Protein AF-A0A379MTJ4-F1 (afdb_monomer_lite)

Sequence (246 aa):
MYLFRTVTTVPEYRITAARPRNGNHAAAGPEKPRKFRIMLTAKQKRRENIAEYILYLWQLEDMLRALELSPEKIYSTLVEPHTELDQEQKQALFFWYMDMVNLLKTEGKEKTGHLDHTLHLIADLNDLHLHLLKAPAGHEQGYDKVYAALAPELPKLKSAIAGESDMAAEGISDMEACFRALYSVMLCRLKGTAAKDDGPGAEKKAEAAERYVKDVLEVVSPVVARLAAIHKAAERGELDLYKDMA

Radius of gyration: 20.97 Å; chains: 1; bounding box: 39×59×66 Å

InterPro domains:
  IPR032574 Protein of unknown function DUF4924 [PF16271] (39-199)

Organism: NCBI:txid28139

pLDDT: mean 79.21, std 21.68, range [23.48, 97.81]

Foldseek 3Di:
DPPVVVLPDPPPPDDDDDDDDDDDDDDDDDDDQPLQDPVCVLVVCVLPFLLSNLLVQVVLLVVCLVLLVDLVSCLVPPQVVPPSDDPVSSVVVSVVSNVVSVQCVVVVNSPHDGRVVSVVSLVVLLVLLVLLVPAPLVVVLVLCVLCVLVVVCLLVLLVVVVVVDVDDSVRQGSSNSLSVLVSVLVVLVVVVVVDDDPDPCSVVVNVVSVVSSVSSCSRSVVNSVSSRVQVSCVVVVVDDSCPVVD

Structure (mmCIF, N/CA/C/O backbone):
data_AF-A0A379MTJ4-F1
#
_entry.id   AF-A0A379MTJ4-F1
#
loop_
_atom_site.group_PDB
_atom_site.id
_atom_site.type_symbol
_atom_site.label_atom_id
_atom_site.label_alt_id
_atom_site.label_comp_id
_atom_site.label_asym_id
_atom_site.label_entity_id
_atom_site.label_seq_id
_atom_site.pdbx_PDB_ins_code
_atom_site.Cartn_x
_atom_site.Cartn_y
_atom_site.Cartn_z
_atom_site.occupancy
_atom_site.B_iso_or_equiv
_atom_site.auth_seq_id
_atom_site.auth_comp_id
_atom_site.auth_asym_id
_atom_site.auth_atom_id
_atom_site.pdbx_PDB_model_num
ATOM 1 N N . MET A 1 1 ? 17.574 4.628 0.388 1.00 35.69 1 MET A N 1
ATOM 2 C CA . MET A 1 1 ? 17.398 4.281 1.819 1.00 35.69 1 MET A CA 1
ATOM 3 C C . MET A 1 1 ? 16.684 5.366 2.654 1.00 35.69 1 MET A C 1
ATOM 5 O O . MET A 1 1 ? 16.644 5.244 3.868 1.00 35.69 1 MET A O 1
ATOM 9 N N . TYR A 1 2 ? 16.084 6.407 2.047 1.00 33.44 2 TYR A N 1
ATOM 10 C CA . TYR A 1 2 ? 15.411 7.494 2.790 1.00 33.44 2 TYR A CA 1
ATOM 11 C C . TYR A 1 2 ? 13.896 7.300 2.991 1.00 33.44 2 TYR A C 1
ATOM 13 O O . TYR A 1 2 ? 13.340 7.891 3.908 1.00 33.44 2 TYR A O 1
ATOM 21 N N . LEU A 1 3 ? 13.239 6.444 2.198 1.00 36.84 3 LEU A N 1
ATOM 22 C CA . LEU A 1 3 ? 11.773 6.312 2.191 1.00 36.84 3 LEU A CA 1
ATOM 23 C C . LEU A 1 3 ? 11.180 5.620 3.436 1.00 36.84 3 LEU A C 1
ATOM 25 O O . LEU A 1 3 ? 10.022 5.817 3.768 1.00 36.84 3 LEU A O 1
ATOM 29 N N . PHE A 1 4 ? 11.979 4.823 4.151 1.00 37.22 4 PHE A N 1
ATOM 30 C CA . PHE A 1 4 ? 11.504 4.028 5.291 1.00 37.22 4 PHE A CA 1
ATOM 31 C C . PHE A 1 4 ? 11.919 4.582 6.655 1.00 37.22 4 PHE A C 1
ATOM 33 O O . PHE A 1 4 ? 11.618 3.960 7.667 1.00 37.22 4 PHE A O 1
ATOM 40 N N . ARG A 1 5 ? 12.587 5.745 6.707 1.00 33.00 5 ARG A N 1
ATOM 41 C CA . ARG A 1 5 ? 12.906 6.423 7.979 1.00 33.00 5 ARG A CA 1
ATOM 42 C C . ARG A 1 5 ? 11.762 7.331 8.460 1.00 33.00 5 ARG A C 1
ATOM 44 O O . ARG A 1 5 ? 11.733 7.708 9.625 1.00 33.00 5 ARG A O 1
ATOM 51 N N . THR A 1 6 ? 10.824 7.663 7.572 1.00 33.41 6 THR A N 1
ATOM 52 C CA . THR A 1 6 ? 9.652 8.525 7.818 1.00 33.41 6 THR A CA 1
ATOM 53 C C . THR A 1 6 ? 8.376 7.733 8.103 1.00 33.41 6 THR A C 1
ATOM 55 O O . THR A 1 6 ? 7.522 8.203 8.847 1.00 33.41 6 THR A O 1
ATOM 58 N N . VAL A 1 7 ? 8.251 6.504 7.588 1.00 33.69 7 VAL A N 1
ATOM 59 C CA . VAL A 1 7 ? 7.133 5.594 7.923 1.00 33.69 7 VAL A CA 1
ATOM 60 C C . VAL A 1 7 ? 7.316 4.954 9.311 1.00 33.69 7 VAL A C 1
ATOM 62 O O . VAL A 1 7 ? 6.359 4.496 9.923 1.00 33.69 7 VAL A O 1
ATOM 65 N N . THR A 1 8 ? 8.534 4.983 9.861 1.00 31.27 8 THR A N 1
ATOM 66 C CA . THR A 1 8 ? 8.854 4.490 11.212 1.00 31.27 8 THR A CA 1
ATOM 67 C C . THR A 1 8 ? 8.516 5.460 12.340 1.00 31.27 8 THR A C 1
ATOM 69 O O . THR A 1 8 ? 8.605 5.074 13.501 1.00 31.27 8 THR A O 1
ATOM 72 N N . THR A 1 9 ? 8.114 6.697 12.043 1.00 27.33 9 THR A N 1
ATOM 73 C CA . THR A 1 9 ? 7.528 7.575 13.059 1.00 27.33 9 THR A CA 1
ATOM 74 C C . THR A 1 9 ? 6.013 7.442 13.011 1.00 27.33 9 THR A C 1
ATOM 76 O O . THR A 1 9 ? 5.311 8.298 12.473 1.00 27.33 9 THR A O 1
ATOM 79 N N . VAL A 1 10 ? 5.497 6.391 13.650 1.00 30.59 10 VAL A N 1
ATOM 80 C CA . VAL A 1 10 ? 4.306 6.595 14.486 1.00 30.59 10 VAL A CA 1
ATOM 81 C C . VAL A 1 10 ? 4.655 7.797 15.375 1.00 30.59 10 VAL A C 1
ATOM 83 O O . VAL A 1 10 ? 5.780 7.815 15.886 1.00 30.59 10 VAL A O 1
ATOM 86 N N . PRO A 1 11 ? 3.815 8.840 15.515 1.00 30.33 11 PRO A N 1
ATOM 87 C CA . PRO A 1 11 ? 4.108 9.883 16.488 1.00 30.33 11 PRO A CA 1
ATOM 88 C C . PRO A 1 11 ? 4.381 9.178 17.815 1.00 30.33 11 PRO A C 1
ATOM 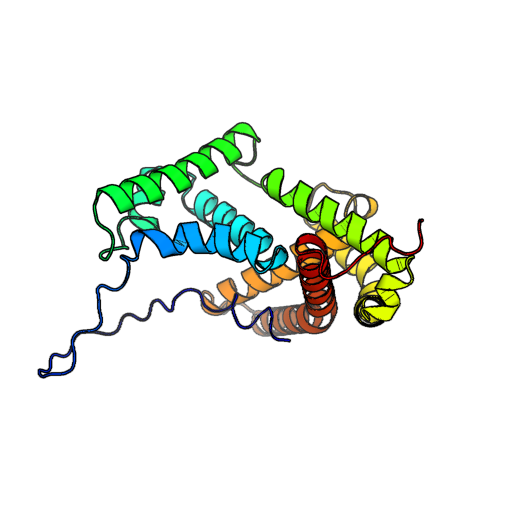90 O O . PRO A 1 11 ? 3.524 8.438 18.289 1.00 30.33 11 PRO A O 1
ATOM 93 N N . GLU A 1 12 ? 5.609 9.307 18.324 1.00 29.25 12 GLU A N 1
ATOM 94 C CA . GLU A 1 12 ? 6.048 8.631 19.539 1.00 29.25 12 GLU A CA 1
ATOM 95 C C . GLU A 1 12 ? 5.004 8.892 20.630 1.00 29.25 12 GLU A C 1
ATOM 97 O O . GLU A 1 12 ? 4.878 10.011 21.130 1.00 29.25 12 GLU A O 1
ATOM 102 N N . TYR A 1 13 ? 4.245 7.860 20.999 1.00 32.44 13 TYR A N 1
ATOM 103 C CA . TYR A 1 13 ? 3.453 7.839 22.221 1.00 32.44 13 TYR A CA 1
ATOM 104 C C . TYR A 1 13 ? 4.437 7.735 23.389 1.00 32.44 13 TYR A C 1
ATOM 106 O O . TYR A 1 13 ? 4.617 6.683 23.998 1.00 32.44 13 TYR A O 1
ATOM 114 N N . ARG A 1 14 ? 5.143 8.831 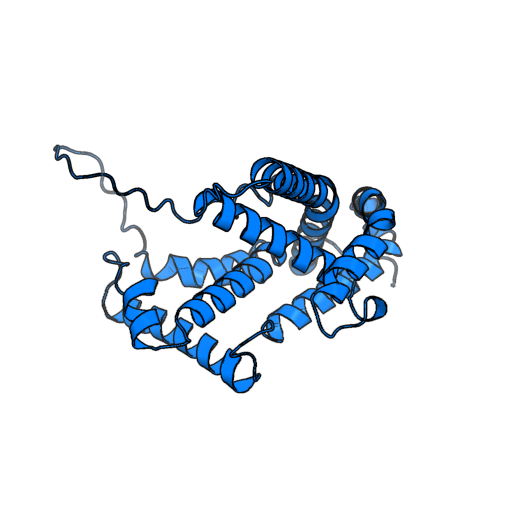23.679 1.00 23.48 14 ARG A N 1
ATOM 115 C CA . ARG A 1 14 ? 5.958 8.960 24.883 1.00 23.48 14 ARG A CA 1
ATOM 116 C C . ARG A 1 14 ? 5.112 9.612 25.965 1.00 23.48 14 ARG A C 1
ATOM 118 O O . ARG A 1 14 ? 4.941 10.825 26.019 1.00 23.48 14 ARG A O 1
ATOM 125 N N . ILE A 1 15 ? 4.585 8.761 26.838 1.00 35.41 15 ILE A N 1
ATOM 126 C CA . ILE A 1 15 ? 4.091 9.134 28.160 1.00 35.41 15 ILE A CA 1
ATOM 127 C C . ILE A 1 15 ? 5.306 9.642 28.943 1.00 35.41 15 ILE A C 1
ATOM 129 O O . ILE A 1 15 ? 6.118 8.848 29.410 1.00 35.41 15 ILE A O 1
ATOM 133 N N . THR A 1 16 ? 5.465 10.955 29.088 1.00 27.27 16 THR A N 1
ATOM 134 C CA . THR A 1 16 ? 6.369 11.506 30.104 1.00 27.27 16 THR A CA 1
ATOM 135 C C . THR A 1 16 ? 5.680 12.615 30.873 1.00 27.27 16 THR A C 1
ATOM 137 O O . THR A 1 16 ? 5.215 13.602 30.309 1.00 27.27 16 THR A O 1
ATOM 140 N N . ALA A 1 17 ? 5.613 12.377 32.180 1.00 27.22 17 ALA A N 1
ATOM 141 C CA . ALA A 1 17 ? 4.990 13.186 33.204 1.00 27.22 17 ALA A CA 1
ATOM 142 C C . ALA A 1 17 ? 5.483 14.640 33.232 1.00 27.22 17 ALA A C 1
ATOM 144 O O . ALA A 1 17 ? 6.626 14.959 32.903 1.00 27.22 17 ALA A O 1
ATOM 145 N N . ALA A 1 18 ? 4.578 15.499 33.691 1.00 35.41 18 ALA A N 1
ATOM 146 C CA . ALA A 1 18 ? 4.755 16.922 33.900 1.00 35.41 18 ALA A CA 1
ATOM 147 C C . ALA A 1 18 ? 6.036 17.295 34.667 1.00 35.41 18 ALA A C 1
ATOM 149 O O . ALA A 1 18 ? 6.371 16.705 35.696 1.00 35.41 18 ALA A O 1
ATOM 150 N N . ARG A 1 19 ? 6.662 18.402 34.253 1.00 25.50 19 ARG A N 1
ATOM 151 C CA . ARG A 1 19 ? 7.398 19.283 35.165 1.00 25.50 19 ARG A CA 1
ATOM 152 C C . ARG A 1 19 ? 7.253 20.739 34.704 1.00 25.50 19 ARG A C 1
ATOM 154 O O . ARG A 1 19 ? 7.412 20.995 33.513 1.00 25.50 19 ARG A O 1
ATOM 161 N N . PRO A 1 20 ? 6.945 21.695 35.598 1.00 43.06 20 PRO A N 1
ATOM 162 C CA . PRO A 1 20 ? 6.710 23.076 35.201 1.00 43.06 20 PRO A CA 1
ATOM 163 C C . PRO A 1 20 ? 8.023 23.865 35.201 1.00 43.06 20 PRO A C 1
ATOM 165 O O . PRO A 1 20 ? 8.846 23.673 36.100 1.00 43.06 20 PRO A O 1
ATOM 168 N N . ARG A 1 21 ? 8.198 24.810 34.265 1.00 32.31 21 ARG A N 1
ATOM 169 C CA . ARG A 1 21 ? 8.913 26.065 34.553 1.00 32.31 21 ARG A CA 1
ATOM 170 C C . ARG A 1 21 ? 8.726 27.161 33.499 1.00 32.31 21 ARG A C 1
ATOM 172 O O . ARG A 1 21 ? 8.855 26.936 32.305 1.00 32.31 21 ARG A O 1
ATOM 179 N N . ASN A 1 22 ? 8.454 28.338 34.059 1.00 31.53 22 ASN A N 1
ATOM 180 C CA . ASN A 1 22 ? 8.451 29.705 33.547 1.00 31.53 22 ASN A CA 1
ATOM 181 C C . ASN A 1 22 ? 9.366 30.048 32.362 1.00 31.53 22 ASN A C 1
ATOM 183 O O . ASN A 1 22 ? 10.543 29.704 32.366 1.00 31.53 22 ASN A O 1
ATOM 187 N N . GLY A 1 23 ? 8.863 30.997 31.560 1.00 32.72 23 GLY A N 1
ATOM 188 C CA . GLY A 1 23 ? 9.559 32.270 31.347 1.00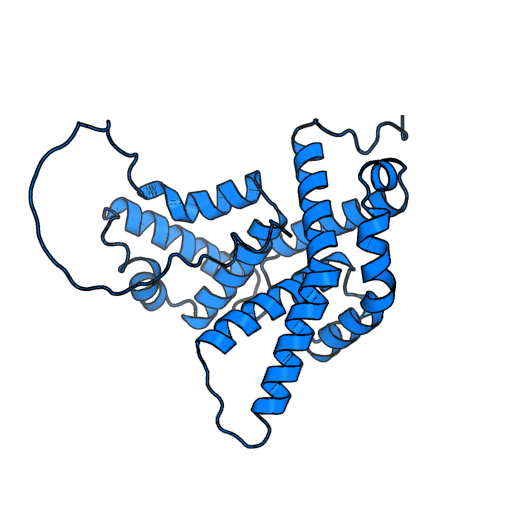 32.72 23 GLY A CA 1
ATOM 189 C C . GLY A 1 23 ? 10.037 32.552 29.924 1.00 32.72 23 GLY A C 1
ATOM 190 O O . GLY A 1 23 ? 11.095 32.082 29.543 1.00 32.72 23 GLY A O 1
ATOM 191 N N . ASN A 1 24 ? 9.287 33.424 29.235 1.00 37.69 24 ASN A N 1
ATOM 192 C CA . ASN A 1 24 ? 9.650 34.275 28.091 1.00 37.69 24 ASN A CA 1
ATOM 193 C C . ASN A 1 24 ? 10.352 33.629 26.884 1.00 37.69 24 ASN A C 1
ATOM 195 O O . ASN A 1 24 ? 11.529 33.315 26.974 1.00 37.69 24 ASN A O 1
ATOM 199 N N . HIS A 1 25 ? 9.718 33.680 25.704 1.00 31.97 25 HIS A N 1
ATOM 200 C CA . HIS A 1 25 ? 10.250 34.387 24.522 1.00 31.97 25 HIS A CA 1
ATOM 201 C C . HIS A 1 25 ? 9.254 34.379 23.347 1.00 31.97 25 HIS A C 1
ATOM 203 O O . HIS A 1 25 ? 8.649 33.358 23.049 1.00 31.97 25 HIS A O 1
ATOM 209 N N . ALA A 1 26 ? 9.155 35.551 22.710 1.00 29.59 26 ALA A N 1
ATOM 210 C CA . ALA A 1 26 ? 8.742 35.848 21.335 1.00 29.59 26 ALA A CA 1
ATOM 211 C C . ALA A 1 26 ? 7.436 35.230 20.793 1.00 29.59 26 ALA A C 1
ATOM 213 O O . ALA A 1 26 ? 7.322 34.035 20.547 1.00 29.59 26 ALA A O 1
ATOM 214 N N . ALA A 1 27 ? 6.478 36.112 20.495 1.00 34.38 27 ALA A N 1
ATOM 215 C CA . ALA A 1 27 ? 5.264 35.808 19.750 1.00 34.38 27 ALA A CA 1
ATOM 216 C C . ALA A 1 27 ? 5.592 35.234 18.358 1.00 34.38 27 ALA A C 1
ATOM 218 O O . ALA A 1 27 ? 5.865 35.972 17.411 1.00 34.38 27 ALA A O 1
ATOM 219 N N . ALA A 1 28 ? 5.539 33.909 18.233 1.00 36.41 28 ALA A N 1
ATOM 220 C CA . ALA A 1 28 ? 5.278 33.256 16.962 1.00 36.41 28 ALA A CA 1
ATOM 221 C C . ALA A 1 28 ? 3.807 33.524 16.600 1.00 36.41 28 ALA A C 1
ATOM 223 O O . ALA A 1 28 ? 2.920 33.349 17.438 1.00 36.41 28 ALA A O 1
ATOM 224 N N . GLY A 1 29 ? 3.548 33.995 15.375 1.00 38.62 29 GLY A N 1
ATOM 225 C CA . GLY A 1 29 ? 2.186 34.127 14.840 1.00 38.62 29 GLY A CA 1
ATOM 226 C C . GLY A 1 29 ? 1.416 32.803 14.951 1.00 38.62 29 GLY A C 1
ATOM 227 O O . GLY A 1 29 ? 2.051 31.761 15.119 1.00 38.62 29 GLY A O 1
ATOM 228 N N . PRO A 1 30 ? 0.071 32.813 14.885 1.00 39.22 30 PRO A N 1
ATOM 229 C CA . PRO A 1 30 ? -0.733 31.651 15.245 1.00 39.22 30 PRO A CA 1
ATOM 230 C C . PRO A 1 30 ? -0.295 30.431 14.430 1.00 39.22 30 PRO A C 1
ATOM 232 O O . PRO A 1 30 ? -0.496 30.380 13.213 1.00 39.22 30 PRO A O 1
ATOM 235 N N . GLU A 1 31 ? 0.325 29.455 15.102 1.00 46.22 31 GLU A N 1
ATOM 236 C CA . GLU A 1 31 ? 0.499 28.120 14.544 1.00 46.22 31 GLU A CA 1
ATOM 237 C C . GLU A 1 31 ? -0.882 27.657 14.086 1.00 46.22 31 GLU A C 1
ATOM 239 O O . GLU A 1 31 ? -1.844 27.648 14.860 1.00 46.22 31 GLU A O 1
ATOM 244 N N . LYS A 1 32 ? -0.999 27.324 12.798 1.00 42.34 32 LYS A N 1
ATOM 245 C CA . LYS A 1 32 ? -2.258 26.838 12.239 1.00 42.34 32 LYS A CA 1
ATOM 246 C C . LYS A 1 32 ? -2.709 25.621 13.062 1.00 42.34 32 LYS A C 1
ATOM 248 O O . LYS A 1 32 ? -1.906 24.704 13.251 1.00 42.34 32 LYS A O 1
ATOM 253 N N . PRO A 1 33 ? -3.960 25.590 13.551 1.00 43.91 33 PRO A N 1
ATOM 254 C CA . PRO A 1 33 ? -4.407 24.550 14.466 1.00 43.91 33 PRO A CA 1
ATOM 255 C C . PRO A 1 33 ? -4.275 23.162 13.823 1.00 43.91 33 PRO A C 1
ATOM 257 O O . PRO A 1 33 ? -4.569 22.973 12.640 1.00 43.91 33 PRO A O 1
ATOM 260 N N . ARG A 1 34 ? -3.847 22.173 14.619 1.00 47.50 34 ARG A N 1
ATOM 261 C CA . ARG A 1 34 ? -3.601 20.768 14.224 1.00 47.50 34 ARG A CA 1
ATOM 262 C C . ARG A 1 34 ? -4.847 19.996 13.746 1.00 47.50 34 ARG A C 1
ATOM 264 O O . ARG A 1 34 ? -4.705 18.835 13.381 1.00 47.50 34 ARG A O 1
ATOM 271 N N . LYS A 1 35 ? -5.990 20.686 13.607 1.00 35.41 35 LYS A N 1
ATOM 272 C CA . LYS A 1 35 ? -7.165 20.454 12.727 1.00 35.41 35 LYS A CA 1
ATOM 273 C C . LYS A 1 35 ? -6.802 19.723 11.413 1.00 35.41 35 LYS A C 1
ATOM 275 O O . LYS A 1 35 ? -7.579 18.953 10.865 1.00 35.41 35 LYS A O 1
ATOM 280 N N . PHE A 1 36 ? -5.583 19.950 10.926 1.00 43.50 36 PHE A N 1
ATOM 281 C CA . PHE A 1 36 ? -5.084 19.556 9.620 1.00 43.50 36 PHE A CA 1
ATOM 282 C C . PHE A 1 36 ? -4.245 18.253 9.567 1.00 43.50 36 PHE A C 1
ATOM 284 O O . PHE A 1 36 ? -4.181 17.663 8.502 1.00 43.50 36 PHE A O 1
ATOM 291 N N . ARG A 1 37 ? -3.591 17.736 10.621 1.00 43.28 37 ARG A N 1
ATOM 292 C CA . ARG A 1 37 ? -2.410 16.850 10.418 1.00 43.28 37 ARG A CA 1
ATOM 293 C C . ARG A 1 37 ? -2.684 15.409 9.944 1.00 43.28 37 ARG A C 1
ATOM 295 O O . ARG A 1 37 ? -1.898 14.922 9.145 1.00 43.28 37 ARG A O 1
ATOM 302 N N . ILE A 1 38 ? -3.754 14.726 10.362 1.00 48.44 38 ILE A N 1
ATOM 303 C CA . ILE A 1 38 ? -4.034 13.320 9.958 1.00 48.44 38 ILE A CA 1
ATOM 304 C C . ILE A 1 38 ? -4.641 13.254 8.548 1.00 48.44 38 ILE A C 1
ATOM 306 O O . ILE A 1 38 ? -4.127 12.555 7.676 1.00 48.44 38 ILE A O 1
ATOM 310 N N . MET A 1 39 ? -5.657 14.079 8.279 1.00 50.25 39 MET A N 1
ATOM 311 C CA . MET A 1 39 ? -6.252 14.219 6.944 1.00 50.25 39 MET A CA 1
ATOM 312 C C . MET A 1 39 ? -5.274 14.871 5.944 1.00 50.25 39 MET A C 1
ATOM 314 O O . MET A 1 39 ? -5.256 14.503 4.766 1.00 50.25 39 MET A O 1
ATOM 318 N N . LEU A 1 40 ? -4.405 15.790 6.403 1.00 45.94 40 LEU A N 1
ATOM 319 C CA . LEU A 1 40 ? -3.241 16.211 5.622 1.00 45.94 40 LEU A CA 1
ATOM 320 C C . LEU A 1 40 ? -2.278 15.059 5.435 1.00 45.94 40 LEU A C 1
ATOM 322 O O . LEU A 1 40 ? -1.788 14.962 4.338 1.00 45.94 40 LEU A O 1
ATOM 326 N N . THR A 1 41 ? -1.998 14.192 6.408 1.00 55.03 41 THR A N 1
ATOM 327 C CA . THR A 1 41 ? -1.024 13.104 6.209 1.00 55.03 41 THR A CA 1
ATOM 328 C C . THR A 1 41 ? -1.435 12.219 5.034 1.00 55.03 41 THR A C 1
ATOM 330 O O . THR A 1 41 ? -0.600 11.953 4.182 1.00 55.03 41 THR A O 1
ATOM 333 N N . ALA A 1 42 ? -2.714 11.859 4.894 1.00 56.34 42 ALA A N 1
ATOM 334 C CA . ALA A 1 42 ? -3.201 11.124 3.723 1.00 56.34 42 ALA A CA 1
ATOM 335 C C . ALA A 1 42 ? -3.082 11.940 2.415 1.00 56.34 42 ALA A C 1
ATOM 337 O O . ALA A 1 42 ? -2.504 11.471 1.435 1.00 56.34 42 ALA A O 1
ATOM 338 N N . LYS A 1 43 ? -3.570 13.191 2.390 1.00 57.50 43 LYS A N 1
ATOM 339 C CA . LYS A 1 43 ? -3.519 14.062 1.192 1.00 57.50 43 LYS A CA 1
ATOM 340 C C . LYS A 1 43 ? -2.094 14.485 0.804 1.00 57.50 43 LYS A C 1
ATOM 342 O O . LYS A 1 43 ? -1.777 14.620 -0.373 1.00 57.50 43 LYS A O 1
ATOM 347 N N . GLN A 1 44 ? -1.240 14.689 1.794 1.00 57.50 44 GLN A N 1
ATOM 348 C CA . GLN A 1 44 ? 0.168 15.048 1.703 1.00 57.50 44 GLN A CA 1
ATOM 349 C C . GLN A 1 44 ? 0.969 13.836 1.258 1.00 57.50 44 GLN A C 1
ATOM 351 O O . GLN A 1 44 ? 1.692 13.966 0.284 1.00 57.50 44 GLN A O 1
ATOM 356 N N . LYS A 1 45 ? 0.773 12.650 1.851 1.00 56.78 45 LYS A N 1
ATOM 357 C CA . LYS A 1 45 ? 1.395 11.410 1.366 1.00 56.78 45 LYS A CA 1
ATOM 358 C C . LYS A 1 45 ? 0.979 11.108 -0.063 1.00 56.78 45 LYS A C 1
ATOM 360 O O . LYS A 1 45 ? 1.857 10.861 -0.870 1.00 56.78 45 LYS A O 1
ATOM 365 N N . ARG A 1 46 ? -0.296 11.250 -0.443 1.00 58.38 46 ARG A N 1
ATOM 366 C CA . ARG A 1 46 ? -0.700 11.108 -1.856 1.00 58.38 46 ARG A CA 1
ATOM 367 C C . ARG A 1 46 ? 0.071 12.070 -2.766 1.00 58.38 46 ARG A C 1
ATOM 369 O O . ARG A 1 46 ? 0.534 11.675 -3.825 1.00 58.38 46 ARG A O 1
ATOM 376 N N . ARG A 1 47 ? 0.245 13.323 -2.336 1.00 59.34 47 ARG A N 1
ATOM 377 C CA . ARG A 1 47 ? 0.969 14.364 -3.087 1.00 59.34 47 ARG A CA 1
ATOM 378 C C . ARG A 1 47 ? 2.497 14.198 -3.065 1.00 59.34 47 ARG A C 1
ATOM 380 O O . ARG A 1 47 ? 3.197 14.717 -3.936 1.00 59.34 47 ARG A O 1
ATOM 387 N N . GLU A 1 48 ? 3.044 13.563 -2.037 1.00 73.44 48 GLU A N 1
ATOM 388 C CA . GLU A 1 48 ? 4.481 13.506 -1.778 1.00 73.44 48 GLU A CA 1
ATOM 389 C C . GLU A 1 48 ? 5.103 12.160 -2.115 1.00 73.44 48 GLU A C 1
ATOM 391 O O . GLU A 1 48 ? 6.250 12.137 -2.564 1.00 73.44 48 GLU A O 1
ATOM 396 N N . ASN A 1 49 ? 4.387 11.067 -1.882 1.00 83.38 49 ASN A N 1
ATOM 397 C CA . ASN A 1 49 ? 4.833 9.713 -2.131 1.00 83.38 49 ASN A CA 1
ATOM 398 C C . ASN A 1 49 ? 3.653 8.725 -2.171 1.00 83.38 49 ASN A C 1
ATOM 400 O O . ASN A 1 49 ? 3.129 8.303 -1.136 1.00 83.38 49 ASN A O 1
ATOM 404 N N . ILE A 1 50 ? 3.286 8.306 -3.380 1.00 89.12 50 ILE A N 1
ATOM 405 C CA . ILE A 1 50 ? 2.173 7.383 -3.609 1.00 89.12 50 ILE A CA 1
ATOM 406 C C . ILE A 1 50 ? 2.340 6.037 -2.882 1.00 89.12 50 ILE A C 1
ATOM 408 O O . ILE A 1 50 ? 1.362 5.489 -2.380 1.00 89.12 50 ILE A O 1
ATOM 412 N N .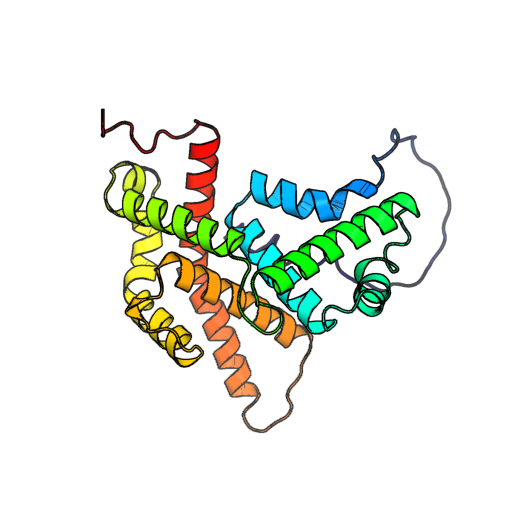 ALA A 1 51 ? 3.573 5.543 -2.721 1.00 90.69 51 ALA A N 1
ATOM 413 C CA . ALA A 1 51 ? 3.819 4.295 -2.005 1.00 90.69 51 ALA A CA 1
ATOM 414 C C . ALA A 1 51 ? 3.575 4.430 -0.495 1.00 90.69 51 ALA A C 1
ATOM 416 O O . ALA A 1 51 ? 2.948 3.563 0.113 1.00 90.69 51 ALA A O 1
ATOM 417 N N . GLU A 1 52 ? 4.015 5.535 0.117 1.00 89.12 52 GLU A N 1
ATOM 418 C CA . GLU A 1 52 ? 3.706 5.799 1.527 1.00 89.12 52 GLU A CA 1
ATOM 419 C C . GLU A 1 52 ? 2.205 5.983 1.762 1.00 89.12 52 GLU A C 1
ATOM 421 O O . GLU A 1 52 ? 1.712 5.629 2.831 1.00 89.12 52 GLU A O 1
ATOM 426 N N . TYR A 1 53 ? 1.486 6.550 0.791 1.00 88.38 53 TYR A N 1
ATOM 427 C CA . TYR A 1 53 ? 0.037 6.712 0.863 1.00 88.38 53 TYR A CA 1
ATOM 428 C C . TYR A 1 53 ? -0.691 5.366 0.888 1.00 88.38 53 TYR A C 1
ATOM 430 O O . TYR A 1 53 ? -1.520 5.150 1.770 1.00 88.38 53 TYR A O 1
ATOM 438 N N . ILE A 1 54 ? -0.339 4.456 -0.026 1.00 92.56 54 ILE A N 1
ATOM 439 C CA . ILE A 1 54 ? -0.920 3.107 -0.098 1.00 92.56 54 ILE A CA 1
ATOM 440 C C . ILE A 1 54 ? -0.694 2.356 1.220 1.00 92.56 54 ILE A C 1
ATOM 442 O O . ILE A 1 54 ? -1.654 1.921 1.852 1.00 92.56 54 ILE A O 1
ATOM 446 N N . LEU A 1 55 ? 0.560 2.275 1.688 1.00 92.56 55 LEU A N 1
ATOM 447 C CA . LEU A 1 55 ? 0.896 1.557 2.926 1.00 92.56 55 LEU A CA 1
ATOM 448 C C . LEU A 1 55 ? 0.224 2.170 4.164 1.00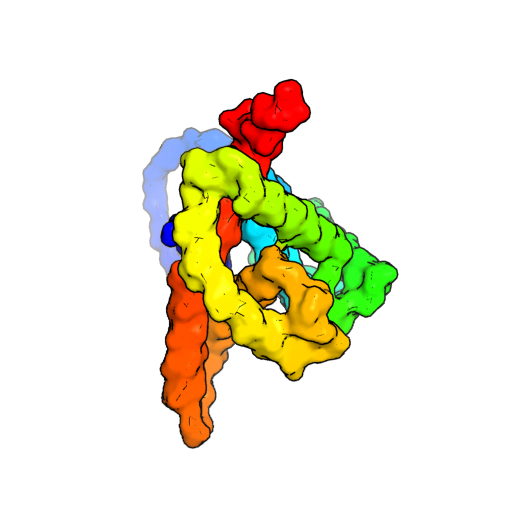 92.56 55 LEU A C 1
ATOM 450 O O . LEU A 1 55 ? -0.167 1.451 5.081 1.00 92.56 55 LEU A O 1
ATOM 454 N N . TYR A 1 56 ? 0.069 3.496 4.187 1.00 89.00 56 TYR A N 1
ATOM 455 C CA . TYR A 1 56 ? -0.650 4.189 5.253 1.00 89.00 56 TYR A CA 1
ATOM 456 C C . TYR A 1 56 ? -2.140 3.824 5.276 1.00 89.00 56 TYR A C 1
ATOM 458 O O . TYR A 1 56 ? -2.687 3.587 6.353 1.00 89.00 56 TYR A O 1
ATOM 466 N N . LEU A 1 57 ? -2.798 3.757 4.114 1.00 90.62 57 LEU A N 1
ATOM 467 C CA . LEU A 1 57 ? -4.205 3.360 4.046 1.00 90.62 57 LEU A CA 1
ATOM 468 C C . LEU A 1 57 ? -4.408 1.907 4.471 1.00 90.62 57 LEU A C 1
ATOM 470 O O . LEU A 1 57 ? -5.308 1.651 5.263 1.00 90.62 57 LEU A O 1
ATOM 474 N N . TRP A 1 58 ? -3.542 0.986 4.047 1.00 94.62 58 TRP A N 1
ATOM 475 C CA . TRP A 1 58 ? -3.615 -0.415 4.479 1.00 94.62 58 TRP A CA 1
ATOM 476 C C . TRP A 1 58 ? -3.479 -0.563 5.997 1.00 94.62 58 TRP A C 1
ATOM 478 O O . TRP A 1 58 ? -4.260 -1.280 6.621 1.00 94.62 58 TRP A O 1
ATOM 488 N N . GLN A 1 59 ? -2.555 0.185 6.615 1.00 91.44 59 GLN A N 1
ATOM 489 C CA . GLN A 1 59 ? -2.441 0.230 8.075 1.00 91.44 59 GLN A CA 1
ATOM 490 C C . GLN A 1 59 ? -3.728 0.739 8.732 1.00 91.44 59 GLN A C 1
ATOM 492 O O . GLN A 1 59 ? -4.155 0.216 9.763 1.00 91.44 59 GLN A O 1
ATOM 497 N N . LEU A 1 60 ? -4.332 1.780 8.161 1.00 90.94 60 LEU A N 1
ATOM 498 C CA . LEU A 1 60 ? -5.552 2.361 8.698 1.00 90.94 60 LEU A CA 1
ATOM 499 C C . LEU A 1 60 ? -6.737 1.392 8.586 1.00 90.94 60 LEU A C 1
ATOM 501 O O . LEU A 1 60 ? -7.486 1.251 9.547 1.00 90.94 60 LEU A O 1
ATOM 505 N N . GLU A 1 61 ? -6.875 0.674 7.472 1.00 94.50 61 GLU A N 1
ATOM 506 C CA . GLU A 1 61 ? -7.880 -0.383 7.307 1.00 94.50 61 GLU A CA 1
ATOM 507 C C . GLU A 1 61 ? -7.738 -1.478 8.375 1.00 94.50 61 GLU A C 1
ATOM 509 O O . GLU A 1 61 ? -8.723 -1.833 9.024 1.00 94.50 61 GLU A O 1
ATOM 514 N N . ASP A 1 62 ? -6.518 -1.974 8.611 1.00 93.62 62 ASP A N 1
ATOM 515 C CA . ASP A 1 62 ? -6.251 -2.981 9.645 1.00 93.62 62 ASP A CA 1
ATOM 516 C C . ASP A 1 62 ? -6.581 -2.462 11.049 1.00 93.62 62 ASP A C 1
ATOM 518 O O . ASP A 1 62 ? -7.163 -3.184 11.858 1.00 93.62 62 ASP A O 1
ATOM 522 N N . MET A 1 63 ? -6.257 -1.200 11.341 1.00 92.88 63 MET A N 1
ATOM 523 C CA . MET A 1 63 ? -6.583 -0.572 12.622 1.00 92.88 63 MET A CA 1
ATOM 524 C C . MET A 1 63 ? -8.097 -0.437 12.819 1.00 92.88 63 MET A C 1
ATOM 526 O O . MET A 1 63 ? -8.604 -0.741 13.897 1.00 92.88 63 MET A O 1
ATOM 530 N N . LEU A 1 64 ? -8.837 -0.036 11.781 1.00 95.44 64 LEU A N 1
ATOM 531 C CA . LEU A 1 64 ? -10.300 0.030 11.825 1.00 95.44 64 LEU A CA 1
ATOM 532 C C . LEU A 1 64 ? -10.910 -1.365 12.035 1.00 95.44 64 LEU A C 1
ATOM 534 O O . LEU A 1 64 ? -11.815 -1.517 12.859 1.00 95.44 64 LEU A O 1
ATOM 538 N N . ARG A 1 65 ? -10.387 -2.395 11.353 1.00 96.19 65 ARG A N 1
ATOM 539 C CA . ARG A 1 65 ? -10.810 -3.794 11.540 1.00 96.19 65 ARG A CA 1
ATOM 540 C C . ARG A 1 65 ? -10.489 -4.315 12.944 1.00 96.19 65 ARG A C 1
ATOM 542 O O . ARG A 1 65 ? -11.322 -4.995 13.535 1.00 96.19 65 ARG A O 1
ATOM 549 N N . ALA A 1 66 ? -9.346 -3.942 13.522 1.00 94.44 66 ALA A N 1
ATOM 550 C CA . ALA A 1 66 ? -8.990 -4.280 14.904 1.00 94.44 66 ALA A CA 1
ATOM 551 C C . ALA A 1 66 ? -9.930 -3.638 15.942 1.00 94.44 66 ALA A C 1
ATOM 553 O O . ALA A 1 66 ? -10.138 -4.196 17.017 1.00 94.44 66 ALA A O 1
ATOM 554 N N . LEU A 1 67 ? -10.536 -2.495 15.609 1.00 96.69 67 LEU A N 1
ATOM 555 C CA . LEU A 1 67 ? -11.591 -1.850 16.398 1.00 96.69 67 LEU A CA 1
ATOM 556 C C . LEU A 1 67 ? -12.995 -2.365 16.043 1.00 96.69 67 LEU A C 1
ATOM 558 O O . LEU A 1 67 ? -13.991 -1.742 16.411 1.00 96.69 67 LEU A O 1
ATOM 562 N N . GLU A 1 68 ? -13.078 -3.493 15.330 1.00 97.06 68 GLU A N 1
ATOM 563 C CA . GLU A 1 68 ? -14.316 -4.157 14.903 1.00 97.06 68 GLU A CA 1
ATOM 564 C C . GLU A 1 68 ? -15.250 -3.240 14.102 1.00 97.06 68 GLU A C 1
ATOM 566 O O . GLU A 1 68 ? -16.464 -3.442 14.074 1.00 97.06 68 GLU A O 1
ATOM 571 N N . LEU A 1 69 ? -14.694 -2.203 13.464 1.00 96.75 69 LEU A N 1
ATOM 572 C CA . LEU A 1 69 ? -15.456 -1.179 12.749 1.00 96.75 69 LEU A CA 1
ATOM 573 C C . LEU A 1 69 ? -16.540 -0.506 13.626 1.00 96.75 69 LEU A C 1
ATOM 575 O O . LEU A 1 69 ? -17.528 0.011 13.096 1.00 96.75 69 LEU A O 1
ATOM 579 N N . SER A 1 70 ? -16.378 -0.527 14.959 1.00 97.69 70 SER A N 1
ATOM 580 C CA . SER A 1 70 ? -17.326 0.061 15.912 1.00 97.69 70 SER A CA 1
ATOM 581 C C . SER A 1 70 ? -17.126 1.575 15.985 1.00 97.69 70 SER A C 1
ATOM 583 O O . SER A 1 70 ? -16.019 2.025 16.301 1.00 97.69 70 SER A O 1
ATOM 585 N N . PRO A 1 71 ? -18.187 2.372 15.762 1.00 97.50 71 PRO A N 1
ATOM 586 C CA . PRO A 1 71 ? -18.135 3.822 15.928 1.00 97.50 71 PRO A CA 1
ATOM 587 C C . PRO A 1 71 ? -17.603 4.236 17.309 1.00 97.50 71 PRO A C 1
ATOM 589 O O . PRO A 1 71 ? -16.765 5.129 17.418 1.00 97.50 71 PRO A O 1
ATOM 592 N N . GLU A 1 72 ? -18.030 3.549 18.367 1.00 97.81 72 GLU A N 1
ATOM 593 C CA . GLU A 1 72 ? -17.663 3.843 19.753 1.00 97.81 72 GLU A CA 1
ATOM 594 C C . GLU A 1 72 ? -16.179 3.553 20.021 1.00 97.81 72 GLU A C 1
ATOM 596 O O . GLU A 1 72 ? -15.474 4.379 20.613 1.00 97.81 72 GLU A O 1
ATOM 601 N N . LYS A 1 73 ? -15.673 2.404 19.550 1.00 97.62 73 LYS A N 1
ATOM 602 C CA . LYS A 1 73 ? -14.252 2.031 19.669 1.00 97.62 73 LYS A CA 1
ATOM 603 C C . LYS A 1 73 ? -13.361 2.958 18.841 1.00 97.62 73 LYS A C 1
ATOM 605 O O . LYS A 1 73 ? -12.321 3.402 19.327 1.00 97.62 73 LYS A O 1
ATOM 610 N N . ILE A 1 74 ? -13.787 3.301 17.623 1.00 96.12 74 ILE A N 1
ATOM 611 C CA . ILE A 1 74 ? -13.089 4.244 16.737 1.00 96.12 74 ILE A CA 1
ATOM 612 C C . ILE A 1 74 ? -13.000 5.619 17.388 1.00 96.12 74 ILE A C 1
ATOM 614 O O . ILE A 1 74 ? -11.913 6.191 17.447 1.00 96.12 74 ILE A O 1
ATOM 618 N N . TYR A 1 75 ? -14.105 6.144 17.914 1.00 95.56 75 TYR A N 1
ATOM 619 C CA . TYR A 1 75 ? -14.094 7.456 18.550 1.00 95.56 75 TYR A CA 1
ATOM 620 C C . TYR A 1 75 ? -13.174 7.477 19.777 1.00 95.56 75 TYR A C 1
ATOM 622 O O . TYR A 1 75 ? -12.255 8.292 19.846 1.00 95.56 75 TYR A O 1
ATOM 630 N N . SER A 1 76 ? -13.371 6.552 20.716 1.00 96.31 76 SER A N 1
ATOM 631 C CA . SER A 1 76 ? -12.605 6.511 21.972 1.00 96.31 76 SER A CA 1
ATOM 632 C C . SER A 1 76 ? -11.107 6.255 21.765 1.00 96.31 76 SER A C 1
ATOM 634 O O . SER A 1 76 ? -10.281 6.788 22.499 1.00 96.31 76 SER A O 1
ATOM 636 N N . THR A 1 77 ? -10.727 5.486 20.738 1.00 94.12 77 THR A N 1
ATOM 637 C CA . THR A 1 77 ? -9.319 5.121 20.502 1.00 94.12 77 THR A CA 1
ATOM 638 C C . THR A 1 77 ? -8.610 6.062 19.527 1.00 94.12 77 THR A C 1
ATOM 640 O O . THR A 1 77 ? -7.438 6.373 19.727 1.00 94.12 77 THR A O 1
ATOM 643 N N . LEU A 1 78 ? -9.286 6.528 18.471 1.00 91.56 78 LEU A N 1
ATOM 644 C CA . LEU A 1 78 ? -8.652 7.269 17.368 1.00 91.56 78 LEU A CA 1
ATOM 645 C C . LEU A 1 78 ? -8.994 8.759 17.330 1.00 91.56 78 LEU A C 1
ATOM 647 O O . LEU A 1 78 ? -8.365 9.496 16.572 1.00 91.56 78 LEU A O 1
ATOM 651 N N . VAL A 1 79 ? -9.988 9.214 18.096 1.00 91.56 79 VAL A N 1
ATOM 652 C CA . VAL A 1 79 ? -10.477 10.603 18.047 1.00 91.56 79 VAL A CA 1
ATOM 653 C C . VAL A 1 79 ? -10.347 11.283 19.404 1.00 91.56 79 VAL A C 1
ATOM 655 O O . VAL A 1 79 ? -9.765 12.362 19.510 1.00 91.56 79 VAL A O 1
ATOM 658 N N . GLU A 1 80 ? -10.859 10.659 20.460 1.00 92.50 80 GLU A N 1
ATOM 659 C CA . GLU A 1 80 ? -10.871 11.209 21.812 1.00 92.50 80 GLU A CA 1
ATOM 660 C C . GLU A 1 80 ? -9.478 11.603 22.341 1.00 92.50 80 GLU A C 1
ATOM 662 O O . GLU A 1 80 ? -9.374 12.731 22.849 1.00 92.50 80 GLU A O 1
ATOM 667 N N . PRO A 1 81 ? -8.402 10.800 22.149 1.00 93.44 81 PRO A N 1
ATOM 668 C CA . PRO A 1 81 ? -7.068 11.105 22.677 1.00 93.44 81 PRO A CA 1
ATOM 669 C C . PRO A 1 81 ? -6.443 12.387 22.117 1.00 93.44 81 PRO A C 1
ATOM 671 O O . PRO A 1 81 ? -5.501 12.922 22.704 1.00 93.44 81 PRO A O 1
ATOM 674 N N . HIS A 1 82 ? -6.974 12.909 21.009 1.00 85.12 82 HIS A N 1
ATOM 675 C CA . HIS A 1 82 ? -6.539 14.166 20.414 1.00 85.12 82 HIS A CA 1
ATOM 676 C C . HIS A 1 82 ? -7.051 15.380 21.200 1.00 85.12 82 HIS A C 1
ATOM 678 O O . HIS A 1 82 ? -7.943 16.111 20.769 1.00 85.12 82 HIS A O 1
ATOM 684 N N . THR A 1 83 ? -6.509 15.590 22.398 1.00 88.81 83 THR A N 1
ATOM 685 C CA . THR A 1 83 ? -6.858 16.713 23.291 1.00 88.81 83 THR A CA 1
ATOM 686 C C . THR A 1 83 ? -6.560 18.094 22.699 1.00 88.81 83 THR A C 1
ATOM 688 O O . THR A 1 83 ? -7.133 19.086 23.139 1.00 88.81 83 THR A O 1
ATOM 691 N N . GLU A 1 84 ? -5.713 18.158 21.674 1.00 85.69 84 GLU A N 1
ATOM 692 C CA . GLU A 1 84 ? -5.390 19.365 20.917 1.00 85.69 84 GLU A CA 1
ATOM 693 C C . GLU A 1 84 ? -6.474 19.793 19.915 1.00 85.69 84 GLU A C 1
ATOM 695 O O . GLU A 1 84 ? -6.403 20.906 19.388 1.00 85.69 84 GLU A O 1
ATOM 700 N N . LEU A 1 85 ? -7.433 18.915 19.606 1.00 85.06 85 LEU A N 1
ATOM 701 C CA . LEU A 1 85 ? -8.491 19.176 18.634 1.00 85.06 85 LEU A CA 1
ATOM 702 C C . LEU A 1 85 ? -9.744 19.731 19.323 1.00 85.06 85 LEU A C 1
ATOM 704 O O . LEU A 1 85 ? -10.167 19.231 20.368 1.00 85.06 85 LEU A O 1
ATOM 708 N N . ASP A 1 86 ? -10.368 20.736 18.705 1.00 89.12 86 ASP A N 1
ATOM 709 C CA . ASP A 1 86 ? -11.697 21.204 19.117 1.00 89.12 86 ASP A CA 1
ATOM 710 C C . ASP A 1 86 ? -12.801 20.182 18.746 1.00 89.12 86 ASP A C 1
ATOM 712 O O . ASP A 1 86 ? -12.550 19.181 18.071 1.00 89.12 86 ASP A O 1
ATOM 716 N N . GLN A 1 87 ? -14.038 20.404 19.201 1.00 89.06 87 GLN A N 1
ATOM 717 C CA . GLN A 1 87 ? -15.129 19.444 18.974 1.00 89.06 87 GLN A CA 1
ATOM 718 C C . GLN A 1 87 ? -15.503 19.278 17.496 1.00 89.06 87 GLN A C 1
ATOM 720 O O . GLN A 1 87 ? -15.739 18.160 17.044 1.00 89.06 87 GLN A O 1
ATOM 725 N N . GLU A 1 88 ? -15.501 20.365 16.725 1.00 88.69 88 GLU A N 1
ATOM 726 C CA . GLU A 1 88 ? -15.777 20.325 15.285 1.00 88.69 88 GLU A CA 1
ATOM 727 C C . GLU A 1 88 ? -14.699 19.503 14.555 1.00 88.69 88 GLU A C 1
ATOM 729 O O . GLU A 1 88 ? -14.995 18.693 13.678 1.00 88.69 88 GLU A O 1
ATOM 734 N N . GLN A 1 89 ? -13.438 19.650 14.967 1.00 84.50 89 GLN A N 1
ATOM 735 C CA . GLN A 1 89 ? -12.306 18.884 14.440 1.00 84.50 89 GLN A CA 1
ATOM 736 C C . GLN A 1 89 ? -12.424 17.396 14.735 1.00 84.50 89 GLN A C 1
ATOM 738 O O . GLN A 1 89 ? -12.219 16.574 13.841 1.00 84.50 89 GLN A O 1
ATOM 743 N N . LYS A 1 90 ? -12.740 17.049 15.985 1.00 87.44 90 LYS A N 1
ATOM 744 C CA . LYS A 1 90 ? -12.945 15.657 16.394 1.00 87.44 90 LYS A CA 1
ATOM 745 C C . LYS A 1 90 ? -14.087 15.028 15.613 1.00 87.44 90 LYS A C 1
ATOM 747 O O . LYS A 1 90 ? -13.946 13.910 15.129 1.00 87.44 90 LYS A O 1
ATOM 752 N N . GLN A 1 91 ? -15.173 15.768 15.420 1.00 90.94 91 GLN A N 1
ATOM 753 C CA . GLN A 1 91 ? -16.310 15.310 14.635 1.00 90.94 91 GLN A CA 1
ATOM 754 C C . GLN A 1 91 ? -15.940 15.070 13.164 1.00 90.94 91 GLN A C 1
ATOM 756 O O . GLN A 1 91 ? -16.274 14.023 12.617 1.00 90.94 91 GLN A O 1
ATOM 761 N N . ALA A 1 92 ? -15.196 15.981 12.532 1.00 86.44 92 ALA A N 1
ATOM 762 C CA . ALA A 1 92 ? -14.732 15.797 11.157 1.00 86.44 92 ALA A CA 1
ATOM 763 C C . ALA A 1 92 ? -13.772 14.600 11.010 1.00 86.44 92 ALA A C 1
ATOM 765 O O . ALA A 1 92 ? -13.892 13.824 10.063 1.00 86.44 92 ALA A O 1
ATOM 766 N N . LEU A 1 93 ? -12.841 14.425 11.956 1.00 86.56 93 LEU A N 1
ATOM 767 C CA . LEU A 1 93 ? -11.926 13.281 11.982 1.00 86.56 93 LEU A CA 1
ATOM 768 C C . LEU A 1 93 ? -12.687 11.961 12.150 1.00 86.56 93 LEU A C 1
ATOM 770 O O . LEU A 1 93 ? -12.411 10.992 11.447 1.00 86.56 93 LEU A O 1
ATOM 774 N N . PHE A 1 94 ? -13.663 11.941 13.055 1.00 92.88 94 PHE A N 1
ATOM 775 C CA . PHE A 1 94 ? -14.531 10.794 13.262 1.00 92.88 94 PHE A CA 1
ATOM 776 C C . PHE A 1 94 ? -15.305 10.434 11.991 1.00 92.88 94 PHE A C 1
ATOM 778 O O . PHE A 1 94 ? -15.278 9.278 11.575 1.00 92.88 94 PHE A O 1
ATOM 785 N N . PHE A 1 95 ? -15.931 11.412 11.332 1.00 91.12 95 PHE A N 1
ATOM 786 C CA . PHE A 1 95 ? -16.651 11.168 10.081 1.00 91.12 95 PHE A CA 1
ATOM 787 C C . PHE A 1 95 ? -15.748 10.640 8.974 1.00 91.12 95 PHE A C 1
ATOM 789 O O . PHE A 1 95 ? -16.150 9.725 8.269 1.00 91.12 95 PHE A O 1
ATOM 796 N N . TRP A 1 96 ? -14.505 11.110 8.884 1.00 90.62 96 TRP A N 1
ATOM 797 C CA . TRP A 1 96 ? -13.554 10.559 7.923 1.00 90.62 96 TRP A CA 1
ATOM 798 C C . TRP A 1 96 ? -13.263 9.067 8.161 1.00 90.62 96 TRP A C 1
ATOM 800 O O . TRP A 1 96 ? -13.249 8.285 7.210 1.00 90.62 96 TRP A O 1
ATOM 810 N N . TYR A 1 97 ? -13.094 8.640 9.419 1.00 93.56 97 TYR A N 1
ATOM 811 C CA . TYR A 1 97 ? -12.975 7.211 9.730 1.00 93.56 97 TYR A CA 1
ATOM 812 C C . TYR A 1 97 ? -14.261 6.444 9.408 1.00 93.56 97 TYR A C 1
ATOM 814 O O . TYR A 1 97 ? -14.192 5.335 8.880 1.00 93.56 97 TYR A O 1
ATOM 822 N N . MET A 1 98 ? -15.429 7.028 9.681 1.00 95.62 98 MET A N 1
ATOM 823 C CA . MET A 1 98 ? -16.710 6.392 9.370 1.00 95.62 98 MET A CA 1
ATOM 824 C C . MET A 1 98 ? -16.950 6.249 7.864 1.00 95.62 98 MET A C 1
ATOM 826 O O . MET A 1 98 ? -17.472 5.220 7.439 1.00 95.62 98 MET A O 1
ATOM 830 N N . ASP A 1 99 ? -16.509 7.206 7.049 1.00 93.25 99 ASP A N 1
ATOM 831 C CA . ASP A 1 99 ? -16.539 7.096 5.589 1.00 93.25 99 ASP A CA 1
ATOM 832 C C . ASP A 1 99 ? -15.679 5.920 5.111 1.00 93.25 99 ASP A C 1
ATOM 834 O O . ASP A 1 99 ? -16.117 5.131 4.275 1.00 93.25 99 ASP A O 1
ATOM 838 N N . MET A 1 100 ? -14.491 5.730 5.693 1.00 92.19 100 MET A N 1
ATOM 839 C CA . MET A 1 100 ? -13.647 4.568 5.390 1.00 92.19 100 MET A CA 1
ATOM 840 C C . MET A 1 100 ? -14.289 3.245 5.816 1.00 92.19 100 MET A C 1
ATOM 842 O O . MET A 1 100 ? -14.244 2.273 5.064 1.00 92.19 100 MET A O 1
ATOM 846 N N . VAL A 1 101 ? -14.924 3.199 6.990 1.00 96.50 101 VAL A N 1
ATOM 847 C CA . VAL A 1 101 ? -15.694 2.024 7.433 1.00 96.50 101 VAL A CA 1
ATOM 848 C C . VAL A 1 101 ? -16.825 1.712 6.452 1.00 96.50 101 VAL A C 1
ATOM 850 O O . VAL A 1 101 ? -17.046 0.549 6.117 1.00 96.50 101 VAL A O 1
ATOM 853 N N . ASN A 1 102 ? -17.535 2.734 5.975 1.00 95.38 102 ASN A N 1
ATOM 854 C CA . ASN A 1 102 ? -18.612 2.567 5.003 1.00 95.38 102 ASN A CA 1
ATOM 855 C C . ASN A 1 102 ? -18.091 2.056 3.658 1.00 95.38 102 ASN A C 1
ATOM 857 O O . ASN A 1 102 ? -18.729 1.188 3.064 1.00 95.38 102 ASN A O 1
ATOM 861 N N . LEU A 1 103 ? -16.930 2.533 3.201 1.00 93.75 103 LEU A N 1
ATOM 862 C CA . LEU A 1 103 ? -16.270 2.012 2.001 1.00 93.75 103 LEU A CA 1
ATOM 863 C C . LEU A 1 103 ? -15.904 0.534 2.164 1.00 93.75 103 LEU A C 1
ATOM 865 O O . LEU A 1 103 ? -16.287 -0.274 1.325 1.00 93.75 103 LEU A O 1
ATOM 869 N N . LEU A 1 104 ? -15.268 0.158 3.280 1.00 95.06 104 LEU A N 1
ATOM 870 C CA . LEU A 1 104 ? -14.930 -1.242 3.567 1.00 95.06 104 LEU A CA 1
ATOM 871 C C . LEU A 1 104 ? -16.171 -2.143 3.554 1.00 95.06 104 LEU A C 1
ATOM 873 O O . LEU A 1 104 ? -16.124 -3.224 2.981 1.00 95.06 104 LEU A O 1
ATOM 877 N N . LYS A 1 105 ? -17.289 -1.695 4.135 1.00 95.88 105 LYS A N 1
ATOM 878 C CA . LYS A 1 105 ? -18.563 -2.435 4.115 1.00 95.88 105 LYS A CA 1
ATOM 879 C C . LYS A 1 105 ? -19.162 -2.538 2.716 1.00 95.88 105 LYS A C 1
ATOM 881 O O . LYS A 1 105 ? -19.610 -3.603 2.312 1.00 95.88 105 LYS A O 1
ATOM 886 N N . THR A 1 106 ? -19.163 -1.435 1.973 1.00 96.06 106 THR A N 1
ATOM 887 C CA . THR A 1 106 ? -19.732 -1.381 0.617 1.00 96.06 106 THR A CA 1
ATOM 888 C C . THR A 1 106 ? -18.965 -2.290 -0.341 1.00 96.06 106 THR A C 1
ATOM 890 O O . THR A 1 106 ? -19.571 -2.940 -1.187 1.00 96.06 106 THR A O 1
ATOM 893 N N . GLU A 1 107 ? -17.646 -2.377 -0.177 1.00 95.19 107 GLU A N 1
ATOM 894 C CA . GLU A 1 107 ? -16.775 -3.257 -0.961 1.00 95.19 107 GLU A CA 1
ATOM 895 C C . GLU A 1 107 ? -16.706 -4.700 -0.412 1.00 95.19 107 GLU A C 1
ATOM 897 O O . GLU A 1 107 ? -16.012 -5.533 -0.992 1.00 95.19 107 GLU A O 1
ATOM 902 N N . GLY A 1 108 ? -17.399 -5.025 0.690 1.00 95.62 108 GLY A N 1
ATOM 903 C CA . GLY A 1 108 ? -17.401 -6.369 1.295 1.00 95.62 108 GLY A CA 1
ATOM 904 C C . GLY A 1 108 ? -16.071 -6.782 1.943 1.00 95.62 108 GLY A C 1
ATOM 905 O O . GLY A 1 108 ? -15.727 -7.965 1.988 1.00 95.62 108 GLY A O 1
ATOM 906 N N . LYS A 1 109 ? -15.289 -5.807 2.410 1.00 95.81 109 LYS A N 1
ATOM 907 C CA . LYS A 1 109 ? -13.923 -5.947 2.945 1.00 95.81 109 LYS A CA 1
ATOM 908 C C . LYS A 1 109 ? -13.859 -5.759 4.457 1.00 95.81 109 LYS A C 1
ATOM 910 O O . LYS A 1 109 ? -12.836 -5.354 5.010 1.00 95.81 109 LYS A O 1
ATOM 915 N N . GLU A 1 110 ? -14.942 -6.067 5.170 1.00 95.25 110 GLU A N 1
ATOM 916 C CA . GLU A 1 110 ? -14.983 -5.892 6.627 1.00 95.25 110 GLU A CA 1
ATOM 917 C C . GLU A 1 110 ? -14.019 -6.815 7.375 1.00 95.25 110 GLU A C 1
ATOM 919 O O . GLU A 1 110 ? -13.604 -6.499 8.488 1.00 95.25 110 GLU A O 1
ATOM 924 N N . LYS A 1 111 ? -13.673 -7.964 6.786 1.00 91.56 111 LYS A N 1
ATOM 925 C CA . LYS A 1 111 ? -12.832 -8.986 7.427 1.00 91.56 111 LYS A CA 1
ATOM 926 C C . LYS A 1 111 ? -11.409 -9.022 6.884 1.00 91.56 111 LYS A C 1
ATOM 928 O O . LYS A 1 111 ? -10.472 -9.225 7.649 1.00 91.56 111 LYS A O 1
ATOM 933 N N . THR A 1 112 ? -11.251 -8.867 5.575 1.00 89.69 112 THR A N 1
ATOM 934 C CA . THR A 1 112 ? -9.978 -9.030 4.868 1.00 89.69 112 THR A CA 1
ATOM 935 C C . THR A 1 112 ? -9.989 -8.232 3.568 1.00 89.69 112 THR A C 1
ATOM 937 O O . THR A 1 112 ? -11.047 -7.803 3.107 1.00 89.69 112 THR A O 1
ATOM 940 N N . GLY A 1 113 ? -8.813 -8.071 2.971 1.00 90.12 113 GLY A N 1
ATOM 941 C CA . GLY A 1 113 ? -8.614 -7.328 1.736 1.00 90.12 113 GLY A CA 1
ATOM 942 C C . GLY A 1 113 ? -8.344 -5.842 1.959 1.00 90.12 113 GLY A C 1
ATOM 943 O O . GLY A 1 113 ? -8.392 -5.334 3.082 1.00 90.12 113 GLY A O 1
ATOM 944 N N . HIS A 1 114 ? -8.045 -5.175 0.846 1.00 93.19 114 HIS A N 1
ATOM 945 C CA . HIS A 1 114 ? -7.717 -3.754 0.787 1.00 93.19 114 HIS A CA 1
ATOM 946 C C . HIS A 1 114 ? -8.667 -3.008 -0.130 1.00 93.19 114 HIS A C 1
ATOM 948 O O . HIS A 1 114 ? -9.126 -3.590 -1.115 1.00 93.19 114 HIS A O 1
ATOM 954 N N . LEU A 1 115 ? -8.957 -1.740 0.170 1.00 92.44 115 LEU A N 1
ATOM 955 C CA . LEU A 1 115 ? -9.881 -0.929 -0.628 1.00 92.44 115 LEU A CA 1
ATOM 956 C C . LEU A 1 115 ? -9.468 -0.901 -2.105 1.00 92.44 115 LEU A C 1
ATOM 958 O O . LEU A 1 115 ? -8.281 -0.743 -2.414 1.00 92.44 115 LEU A O 1
ATOM 962 N N . ASP A 1 116 ? -10.444 -0.997 -3.012 1.00 90.19 116 ASP A N 1
ATOM 963 C CA . ASP A 1 116 ? -10.213 -1.093 -4.465 1.00 90.19 116 ASP A CA 1
ATOM 964 C C . ASP A 1 116 ? -9.423 0.107 -4.972 1.00 90.19 116 ASP A C 1
ATOM 966 O O . ASP A 1 116 ? -8.555 -0.025 -5.829 1.00 90.19 116 ASP A O 1
ATOM 970 N N . HIS A 1 117 ? -9.649 1.279 -4.374 1.00 89.19 117 HIS A N 1
ATOM 971 C CA . HIS A 1 117 ? -8.867 2.474 -4.660 1.00 89.19 117 HIS A CA 1
ATOM 972 C C . HIS A 1 117 ? -7.352 2.232 -4.556 1.00 89.19 117 HIS A C 1
ATOM 974 O O . HIS A 1 117 ? -6.606 2.634 -5.445 1.00 89.19 117 HIS A O 1
ATOM 980 N N . THR A 1 118 ? -6.886 1.569 -3.494 1.00 91.50 118 THR A N 1
ATOM 981 C CA . THR A 1 118 ? -5.451 1.303 -3.308 1.00 91.50 118 THR A CA 1
ATOM 982 C C . THR A 1 118 ? -4.933 0.229 -4.256 1.00 91.50 118 THR A C 1
ATOM 984 O O . THR A 1 118 ? -3.801 0.336 -4.721 1.00 91.50 118 THR A O 1
ATOM 987 N N . LEU A 1 119 ? -5.761 -0.762 -4.595 1.00 92.69 119 LEU A N 1
ATOM 988 C CA . LEU A 1 119 ? -5.411 -1.803 -5.561 1.00 92.69 119 LEU A CA 1
ATOM 989 C C . LEU A 1 119 ? -5.277 -1.229 -6.976 1.00 92.69 119 LEU A C 1
ATOM 991 O O . LEU A 1 119 ? -4.314 -1.550 -7.666 1.00 92.69 119 LEU A O 1
ATOM 995 N N . HIS A 1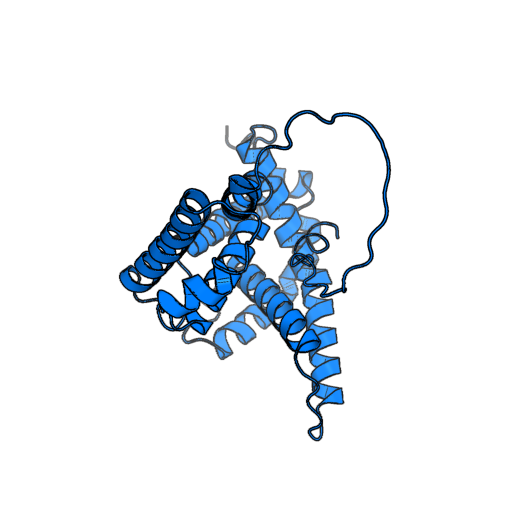 120 ? -6.162 -0.312 -7.374 1.00 92.12 120 HIS A N 1
ATOM 996 C CA . HIS A 1 120 ? -6.041 0.409 -8.643 1.00 92.12 120 HIS A CA 1
ATOM 997 C C . HIS A 1 120 ? -4.764 1.253 -8.703 1.00 92.12 120 HIS A C 1
ATOM 999 O O . HIS A 1 120 ? -4.057 1.202 -9.699 1.00 92.12 120 HIS A O 1
ATOM 1005 N N . LEU A 1 121 ? -4.395 1.948 -7.620 1.00 93.44 121 LEU A N 1
ATOM 1006 C CA . LEU A 1 121 ? -3.124 2.683 -7.579 1.00 93.44 121 LEU A CA 1
ATOM 1007 C C . LEU A 1 121 ? -1.907 1.758 -7.724 1.00 93.44 121 LEU A C 1
ATOM 1009 O O . LEU A 1 121 ? -0.918 2.126 -8.354 1.00 93.44 121 LEU A O 1
ATOM 1013 N N . ILE A 1 122 ? -1.954 0.558 -7.143 1.00 96.06 122 ILE A N 1
ATOM 1014 C CA . ILE A 1 122 ? -0.900 -0.448 -7.332 1.00 96.06 122 ILE A CA 1
ATOM 1015 C C . ILE A 1 122 ? -0.878 -0.943 -8.781 1.00 96.06 122 ILE A C 1
ATOM 1017 O O . ILE A 1 122 ? 0.210 -1.143 -9.317 1.00 96.06 122 ILE A O 1
ATOM 1021 N N . ALA A 1 123 ? -2.039 -1.117 -9.415 1.00 94.81 123 ALA A N 1
ATOM 1022 C CA . ALA A 1 123 ? -2.133 -1.486 -10.823 1.00 94.81 123 ALA A CA 1
ATOM 1023 C C . ALA A 1 123 ? -1.528 -0.401 -11.732 1.00 94.81 123 ALA A C 1
ATOM 1025 O O . ALA A 1 123 ? -0.666 -0.720 -12.544 1.00 94.81 123 ALA A O 1
ATOM 1026 N N . ASP A 1 124 ? -1.850 0.876 -11.508 1.00 94.94 124 ASP A N 1
ATOM 1027 C CA . ASP A 1 124 ? -1.254 2.005 -12.240 1.00 94.94 124 ASP A CA 1
ATOM 1028 C C . ASP A 1 124 ? 0.279 2.036 -12.079 1.00 94.94 124 ASP A C 1
ATOM 1030 O O . ASP A 1 124 ? 1.036 2.250 -13.031 1.00 94.94 124 ASP A O 1
ATOM 1034 N N . LEU A 1 125 ? 0.771 1.775 -10.862 1.00 96.69 125 LEU A N 1
ATOM 1035 C CA . LEU A 1 125 ? 2.205 1.655 -10.596 1.00 96.69 125 LEU A CA 1
ATOM 1036 C C . LEU A 1 125 ? 2.818 0.433 -11.280 1.00 96.69 125 LEU A C 1
ATOM 1038 O O . LEU A 1 125 ? 3.966 0.499 -11.719 1.00 96.69 125 LEU A O 1
ATOM 1042 N N . ASN A 1 126 ? 2.085 -0.672 -11.380 1.00 97.69 126 ASN A N 1
ATOM 1043 C CA . ASN A 1 126 ? 2.521 -1.849 -12.114 1.00 97.69 126 ASN A CA 1
ATOM 1044 C C . ASN A 1 126 ? 2.630 -1.561 -13.617 1.00 97.69 126 ASN A C 1
ATOM 1046 O O . ASN A 1 126 ? 3.614 -1.956 -14.237 1.00 97.69 126 ASN A O 1
ATOM 1050 N N . ASP A 1 127 ? 1.690 -0.817 -14.189 1.00 96.44 127 ASP A N 1
ATOM 1051 C CA . ASP A 1 127 ? 1.743 -0.412 -15.594 1.00 96.44 127 ASP A CA 1
ATOM 1052 C C . ASP A 1 127 ? 2.939 0.506 -15.862 1.00 96.44 127 ASP A C 1
ATOM 1054 O O . ASP A 1 127 ? 3.709 0.276 -16.801 1.00 96.44 127 ASP A O 1
ATOM 1058 N N . LEU A 1 128 ? 3.179 1.483 -14.980 1.00 95.50 128 LEU A N 1
ATOM 1059 C CA . LEU A 1 128 ? 4.385 2.311 -15.028 1.00 95.50 128 LEU A CA 1
ATOM 1060 C C . LEU A 1 128 ? 5.657 1.462 -14.912 1.00 95.50 128 LEU A C 1
ATOM 1062 O O . LEU A 1 128 ? 6.608 1.665 -15.664 1.00 95.50 128 LEU A O 1
ATOM 1066 N N . HIS A 1 129 ? 5.687 0.509 -13.982 1.00 96.69 129 HIS A N 1
ATOM 1067 C CA . HIS A 1 129 ? 6.799 -0.422 -13.820 1.00 96.69 129 HIS A CA 1
ATOM 1068 C C . HIS A 1 129 ? 7.093 -1.172 -15.129 1.00 96.69 129 HIS A C 1
ATOM 1070 O O . HIS A 1 129 ? 8.231 -1.147 -15.603 1.00 96.69 129 HIS A O 1
ATOM 1076 N N . LEU A 1 130 ? 6.076 -1.780 -15.744 1.00 96.31 130 LEU A N 1
ATOM 1077 C CA . LEU A 1 130 ? 6.211 -2.535 -16.991 1.00 96.31 130 LEU A CA 1
ATOM 1078 C C . LEU A 1 130 ? 6.658 -1.655 -18.163 1.00 96.31 130 LEU A C 1
ATOM 1080 O O . LEU A 1 130 ? 7.421 -2.115 -19.016 1.00 96.31 130 LEU A O 1
ATOM 1084 N N . HIS A 1 131 ? 6.207 -0.399 -18.204 1.00 94.44 131 HIS A N 1
ATOM 1085 C CA . HIS A 1 131 ? 6.673 0.590 -19.175 1.00 94.44 131 HIS A CA 1
ATOM 1086 C C . HIS A 1 131 ? 8.157 0.909 -18.982 1.00 94.44 131 HIS A C 1
ATOM 1088 O O . HIS A 1 131 ? 8.939 0.815 -19.927 1.00 94.44 131 HIS A O 1
ATOM 1094 N N . LEU A 1 132 ? 8.581 1.205 -17.750 1.00 94.94 132 LEU A N 1
ATOM 1095 C CA . LEU A 1 132 ? 9.977 1.525 -17.430 1.00 94.94 132 LEU A CA 1
ATOM 1096 C C . LEU A 1 132 ? 10.934 0.362 -17.717 1.00 94.94 132 LEU A C 1
ATOM 1098 O O . LEU A 1 132 ? 12.087 0.605 -18.052 1.00 94.94 132 LEU A O 1
ATOM 1102 N N . LEU A 1 133 ? 10.493 -0.895 -17.634 1.00 94.75 133 LEU A N 1
ATOM 1103 C CA . LEU A 1 133 ? 11.337 -2.030 -18.029 1.00 94.75 133 LEU A CA 1
ATOM 1104 C C . LEU A 1 133 ? 11.665 -2.059 -19.530 1.00 94.75 133 LEU A C 1
ATOM 1106 O O . LEU A 1 133 ? 12.621 -2.722 -19.929 1.00 94.75 133 LEU A O 1
ATOM 1110 N N . LYS A 1 134 ? 10.874 -1.376 -20.362 1.00 92.69 134 LYS A N 1
ATOM 1111 C CA . LYS A 1 134 ? 11.002 -1.387 -21.827 1.00 92.69 134 LYS A CA 1
ATOM 1112 C C . LYS A 1 134 ? 11.513 -0.058 -22.379 1.00 92.69 134 LYS A C 1
ATOM 1114 O O . LYS A 1 134 ? 12.231 -0.049 -23.375 1.00 92.69 134 LYS A O 1
ATOM 1119 N N . ALA A 1 135 ? 11.119 1.053 -21.765 1.00 90.25 135 ALA A N 1
ATOM 1120 C CA . ALA A 1 135 ? 11.400 2.392 -22.259 1.00 90.25 135 ALA A CA 1
ATOM 1121 C C . ALA A 1 135 ? 12.827 2.860 -21.909 1.00 90.25 135 ALA A C 1
ATOM 1123 O O . ALA A 1 135 ? 13.301 2.591 -20.800 1.00 90.25 135 ALA A O 1
ATOM 1124 N N . PRO A 1 136 ? 13.483 3.663 -22.774 1.00 89.88 136 PRO A N 1
ATOM 1125 C CA . PRO A 1 136 ? 14.769 4.296 -22.461 1.00 89.88 136 PRO A CA 1
ATOM 1126 C C . PRO A 1 136 ? 14.733 5.101 -21.158 1.00 89.88 136 PRO A C 1
ATOM 1128 O O . PRO A 1 136 ? 15.684 5.065 -20.377 1.00 89.88 136 PRO A O 1
ATOM 1131 N N . ALA A 1 137 ? 13.593 5.742 -20.872 1.00 89.44 137 ALA A N 1
ATOM 1132 C CA . ALA A 1 137 ? 13.343 6.460 -19.626 1.00 89.44 137 ALA A CA 1
ATOM 1133 C C . ALA A 1 137 ? 13.617 5.601 -18.376 1.00 89.44 137 ALA A C 1
ATOM 1135 O O . ALA A 1 137 ? 14.131 6.112 -17.384 1.00 89.44 137 ALA A O 1
ATOM 1136 N N . GLY A 1 138 ? 13.343 4.293 -18.404 1.00 91.12 138 GLY A N 1
ATOM 1137 C CA . GLY A 1 138 ? 13.660 3.414 -17.279 1.00 91.12 138 GLY A CA 1
ATOM 1138 C C . GLY A 1 138 ? 15.156 3.295 -17.013 1.00 91.12 138 GLY A C 1
ATOM 1139 O O . GLY A 1 138 ? 15.580 3.405 -15.862 1.00 91.12 138 GLY A O 1
ATOM 1140 N N . HIS A 1 139 ? 15.961 3.143 -18.065 1.00 92.12 139 HIS A N 1
ATOM 1141 C CA . HIS A 1 139 ? 17.419 3.102 -17.953 1.00 92.12 139 HIS A CA 1
ATOM 1142 C C . HIS A 1 139 ? 17.998 4.459 -17.528 1.00 92.12 139 HIS A C 1
ATOM 1144 O O . HIS A 1 139 ? 18.817 4.533 -16.610 1.00 92.12 139 HIS A O 1
ATOM 1150 N N . GLU A 1 140 ? 17.528 5.552 -18.137 1.00 93.12 140 GLU A N 1
ATOM 1151 C CA . GLU A 1 140 ? 17.951 6.923 -17.810 1.00 93.12 140 GLU A CA 1
ATOM 1152 C C . GLU A 1 140 ? 17.682 7.278 -16.342 1.00 93.12 140 GLU A C 1
ATOM 1154 O O . GLU A 1 140 ? 18.512 7.903 -15.681 1.00 93.12 140 GLU A O 1
ATOM 1159 N N . GLN A 1 141 ? 16.541 6.836 -15.806 1.00 92.69 141 GLN A N 1
ATOM 1160 C CA . GLN A 1 141 ? 16.170 7.045 -14.405 1.00 92.69 141 GLN A CA 1
ATOM 1161 C C . GLN A 1 141 ? 16.781 6.000 -13.450 1.00 92.69 141 GLN A C 1
ATOM 1163 O O . GLN A 1 141 ? 16.566 6.071 -12.232 1.00 92.69 141 GLN A O 1
ATOM 1168 N N . GLY A 1 142 ? 17.557 5.042 -13.974 1.00 92.81 142 GLY A N 1
ATOM 1169 C CA . GLY A 1 142 ? 18.215 3.973 -13.219 1.00 92.81 142 GLY A CA 1
ATOM 1170 C C . GLY A 1 142 ? 17.245 2.987 -12.564 1.00 92.81 142 GLY A C 1
ATOM 1171 O O . GLY A 1 142 ? 17.552 2.446 -11.497 1.00 92.81 142 GLY A O 1
ATOM 1172 N N . TYR A 1 143 ? 16.059 2.807 -13.148 1.00 95.44 143 TYR A N 1
ATOM 1173 C CA . TYR A 1 143 ? 15.028 1.892 -12.665 1.00 95.44 143 TYR A CA 1
ATOM 1174 C C . TYR A 1 143 ? 15.412 0.422 -12.878 1.00 95.44 143 TYR A C 1
ATOM 1176 O O . TYR A 1 143 ? 15.301 -0.392 -11.963 1.00 95.44 143 TYR A O 1
ATOM 1184 N N . ASP A 1 144 ? 15.945 0.105 -14.055 1.00 92.06 144 ASP A N 1
ATOM 1185 C CA . ASP A 1 144 ? 16.461 -1.215 -14.430 1.00 92.06 144 ASP A CA 1
ATOM 1186 C C . ASP A 1 144 ? 17.490 -1.752 -13.421 1.00 92.06 144 ASP A C 1
ATOM 1188 O O . ASP A 1 144 ? 17.408 -2.900 -12.986 1.00 92.06 144 ASP A O 1
ATOM 1192 N N . LYS A 1 145 ? 18.413 -0.895 -12.971 1.00 91.94 145 LYS A N 1
ATOM 1193 C CA . LYS A 1 145 ? 19.471 -1.244 -12.013 1.00 91.94 145 LYS A CA 1
ATOM 1194 C C . LYS A 1 145 ? 18.920 -1.654 -10.656 1.00 91.94 145 LYS A C 1
ATOM 1196 O O . LYS A 1 145 ? 19.423 -2.606 -10.066 1.00 91.94 145 LYS A O 1
ATOM 1201 N N . VAL A 1 146 ? 17.920 -0.934 -10.140 1.00 93.19 146 VAL A N 1
ATOM 1202 C CA . VAL A 1 146 ? 17.314 -1.293 -8.848 1.00 93.19 146 VAL A CA 1
ATOM 1203 C C . VAL A 1 146 ? 16.423 -2.524 -8.981 1.00 93.19 146 VAL A C 1
ATOM 1205 O O . VAL A 1 146 ? 16.404 -3.349 -8.074 1.00 93.19 146 VAL A O 1
ATOM 1208 N N . TYR A 1 147 ? 15.732 -2.685 -10.113 1.00 95.75 147 TYR A N 1
ATOM 1209 C CA . TYR A 1 147 ? 14.868 -3.838 -10.356 1.00 95.75 147 TYR A CA 1
ATOM 1210 C C . TYR A 1 147 ? 15.652 -5.135 -10.595 1.00 95.75 147 TYR A C 1
ATOM 1212 O O . TYR A 1 147 ? 15.196 -6.199 -10.185 1.00 95.75 147 TYR A O 1
ATOM 1220 N N . ALA A 1 148 ? 16.858 -5.069 -11.169 1.00 94.50 148 ALA A N 1
ATOM 1221 C CA . ALA A 1 148 ? 17.693 -6.244 -11.437 1.00 94.50 148 ALA A CA 1
ATOM 1222 C C . ALA A 1 148 ? 17.977 -7.100 -10.188 1.00 94.50 148 ALA A C 1
ATOM 1224 O O . ALA A 1 148 ? 18.087 -8.319 -10.296 1.00 94.50 148 ALA A O 1
ATOM 1225 N N . ALA A 1 149 ? 18.063 -6.480 -9.005 1.00 92.19 149 ALA A N 1
ATOM 1226 C CA . ALA A 1 149 ? 18.235 -7.196 -7.740 1.00 92.19 149 ALA A CA 1
ATOM 1227 C C . ALA A 1 149 ? 16.948 -7.899 -7.266 1.00 92.19 149 ALA A C 1
ATOM 1229 O O . ALA A 1 149 ? 17.023 -8.926 -6.600 1.00 92.19 149 ALA A O 1
ATOM 1230 N N . LEU A 1 150 ? 15.776 -7.355 -7.608 1.00 95.06 150 LEU A N 1
ATOM 1231 C CA . LEU A 1 150 ? 14.468 -7.888 -7.223 1.00 95.06 150 LEU A CA 1
ATOM 1232 C C . LEU A 1 150 ? 13.978 -8.994 -8.163 1.00 95.06 150 LEU A C 1
ATOM 1234 O O . LEU A 1 150 ? 13.374 -9.960 -7.700 1.00 95.06 150 LEU A O 1
ATOM 1238 N N . ALA A 1 151 ? 14.246 -8.868 -9.464 1.00 95.69 151 ALA A N 1
ATOM 1239 C CA . ALA A 1 151 ? 13.782 -9.790 -10.500 1.00 95.69 151 ALA A CA 1
ATOM 1240 C C . ALA A 1 151 ? 13.949 -11.292 -10.159 1.00 95.69 151 ALA A C 1
ATOM 1242 O O . ALA A 1 151 ? 12.963 -12.024 -10.277 1.00 95.69 151 ALA A O 1
ATOM 1243 N N . PRO A 1 152 ? 15.122 -11.782 -9.700 1.00 95.12 152 PRO A N 1
ATOM 1244 C CA . PRO A 1 152 ? 15.284 -13.202 -9.374 1.00 95.12 152 PRO A CA 1
ATOM 1245 C C . PRO A 1 152 ? 14.510 -13.650 -8.121 1.00 95.12 152 PRO A C 1
ATOM 1247 O O . PRO A 1 152 ? 14.184 -14.830 -8.000 1.00 95.12 152 PRO A O 1
ATOM 1250 N N . GLU A 1 153 ? 14.183 -12.735 -7.205 1.00 93.06 153 GLU A N 1
ATOM 1251 C CA . GLU A 1 153 ? 13.494 -13.046 -5.943 1.00 93.06 153 GLU A CA 1
ATOM 1252 C C . GLU A 1 153 ? 11.960 -13.041 -6.079 1.00 93.06 153 GLU A C 1
ATOM 1254 O O . GLU A 1 153 ? 11.253 -13.634 -5.256 1.00 93.06 153 GLU A O 1
ATOM 1259 N N . LEU A 1 154 ? 11.419 -12.409 -7.128 1.00 93.56 154 LEU A N 1
ATOM 1260 C CA . LEU A 1 154 ? 9.975 -12.245 -7.329 1.00 93.56 154 LEU A CA 1
ATOM 1261 C C . LEU A 1 154 ? 9.176 -13.555 -7.365 1.00 93.56 154 LEU A C 1
ATOM 1263 O O . LEU A 1 154 ? 8.150 -13.611 -6.684 1.00 93.56 154 LEU A O 1
ATOM 1267 N N . PRO A 1 155 ? 9.590 -14.619 -8.084 1.00 93.69 155 PRO A N 1
ATOM 1268 C CA . PRO A 1 155 ? 8.822 -15.866 -8.115 1.00 93.69 155 PRO A CA 1
ATOM 1269 C C . PRO A 1 155 ? 8.642 -16.476 -6.722 1.00 93.69 155 PRO A C 1
ATOM 1271 O O . PRO A 1 155 ? 7.551 -16.923 -6.360 1.00 93.69 155 PRO A O 1
ATOM 1274 N N . LYS A 1 156 ? 9.702 -16.439 -5.907 1.00 91.25 156 LYS A N 1
ATOM 1275 C CA . LYS A 1 156 ? 9.678 -16.918 -4.523 1.00 91.25 156 LYS A CA 1
ATOM 1276 C C . LYS A 1 156 ? 8.774 -16.046 -3.655 1.00 91.25 156 LYS A C 1
ATOM 1278 O O . LYS A 1 156 ? 7.982 -16.582 -2.883 1.00 91.25 156 LYS A O 1
ATOM 1283 N N . LEU A 1 157 ? 8.864 -14.724 -3.804 1.00 90.50 157 LEU A N 1
ATOM 1284 C CA . LEU A 1 157 ? 8.029 -13.783 -3.063 1.00 90.50 157 LEU A CA 1
ATOM 1285 C C . LEU A 1 157 ? 6.537 -13.981 -3.370 1.00 90.50 157 LEU A C 1
ATOM 1287 O O . LEU A 1 157 ? 5.733 -14.104 -2.449 1.00 90.50 157 LEU A O 1
ATOM 1291 N N . LYS A 1 158 ? 6.169 -14.075 -4.652 1.00 93.31 158 LYS A N 1
ATOM 1292 C CA . LYS A 1 158 ? 4.782 -14.315 -5.081 1.00 93.31 158 LYS A CA 1
ATOM 1293 C C . LYS A 1 158 ? 4.256 -15.657 -4.595 1.00 93.31 158 LYS A C 1
ATOM 1295 O O . LYS A 1 158 ? 3.131 -15.720 -4.118 1.00 93.31 158 LYS A O 1
ATOM 1300 N N . SER A 1 159 ? 5.077 -16.706 -4.656 1.00 90.19 159 SER A N 1
ATOM 1301 C CA . SER A 1 159 ? 4.700 -18.033 -4.155 1.00 90.19 159 SER A CA 1
ATOM 1302 C C . SER A 1 159 ? 4.420 -18.022 -2.650 1.00 90.19 159 SER A C 1
ATOM 1304 O O . SER A 1 159 ? 3.457 -18.638 -2.204 1.00 90.19 159 SER A O 1
ATOM 1306 N N . ALA A 1 160 ? 5.228 -17.299 -1.867 1.00 87.19 160 ALA A N 1
ATOM 1307 C CA . ALA A 1 160 ? 5.002 -17.153 -0.430 1.00 87.19 160 ALA A CA 1
ATOM 1308 C C . ALA A 1 160 ? 3.680 -16.427 -0.131 1.00 87.19 160 ALA A C 1
ATOM 1310 O O . ALA A 1 160 ? 2.898 -16.898 0.685 1.00 87.19 160 ALA A O 1
ATOM 1311 N N . ILE A 1 161 ? 3.397 -15.331 -0.843 1.00 86.75 161 ILE A N 1
ATOM 1312 C CA . ILE A 1 161 ? 2.151 -14.563 -0.685 1.00 86.75 161 ILE A CA 1
ATOM 1313 C C . ILE A 1 161 ? 0.926 -15.381 -1.125 1.00 86.75 161 ILE A C 1
ATOM 1315 O O . ILE A 1 161 ? -0.107 -15.368 -0.457 1.00 86.75 161 ILE A O 1
ATOM 1319 N N . ALA A 1 162 ? 1.033 -16.109 -2.237 1.00 86.62 162 ALA A N 1
ATOM 1320 C CA . ALA A 1 162 ? -0.022 -16.993 -2.723 1.00 86.62 162 ALA A CA 1
ATOM 1321 C C . ALA A 1 162 ? -0.331 -18.108 -1.715 1.00 86.62 162 ALA A C 1
ATOM 1323 O O . ALA A 1 162 ? -1.490 -18.415 -1.491 1.00 86.62 162 ALA A O 1
ATOM 1324 N N . GLY A 1 163 ? 0.676 -18.666 -1.035 1.00 83.56 163 GLY A N 1
ATOM 1325 C CA . GLY A 1 163 ? 0.465 -19.678 0.008 1.00 83.56 163 GLY A CA 1
ATOM 1326 C C . GLY A 1 163 ? -0.315 -19.186 1.238 1.00 83.56 163 GLY A C 1
ATOM 1327 O O . GLY A 1 163 ? -0.829 -20.005 1.997 1.00 83.56 163 GLY A O 1
ATOM 1328 N N . GLU A 1 164 ? -0.413 -17.870 1.435 1.00 77.44 164 GLU A N 1
ATOM 1329 C CA . GLU A 1 164 ? -1.146 -17.227 2.535 1.00 77.44 164 GLU A CA 1
ATOM 1330 C C . GLU A 1 164 ? -2.516 -16.669 2.102 1.00 77.44 164 GLU A C 1
ATOM 1332 O O . GLU A 1 164 ? -3.228 -16.078 2.918 1.00 77.44 164 GLU A O 1
ATOM 1337 N N . SER A 1 165 ? -2.899 -16.827 0.831 1.00 75.12 165 SER A N 1
ATOM 1338 C CA . SER A 1 165 ? -4.140 -16.282 0.267 1.00 75.12 165 SER A CA 1
ATOM 1339 C C . SER A 1 165 ? -4.818 -17.264 -0.691 1.00 75.12 165 SER A C 1
ATOM 1341 O O . SER A 1 165 ? -4.235 -18.256 -1.103 1.00 75.12 165 SER A O 1
ATOM 1343 N N . ASP A 1 166 ? -6.056 -16.977 -1.094 1.00 73.81 166 ASP A N 1
ATOM 1344 C CA . ASP A 1 166 ? -6.758 -17.784 -2.105 1.00 73.81 166 ASP A CA 1
ATOM 1345 C C . ASP A 1 166 ? -6.339 -17.423 -3.553 1.00 73.81 166 ASP A C 1
ATOM 1347 O O . ASP A 1 166 ? -6.946 -17.879 -4.523 1.00 73.81 166 ASP A O 1
ATOM 1351 N N . MET A 1 167 ? -5.318 -16.573 -3.721 1.00 71.69 167 MET A N 1
ATOM 1352 C CA . MET A 1 167 ? -4.845 -16.074 -5.015 1.00 71.69 167 MET A CA 1
ATOM 1353 C C . MET A 1 167 ? -3.732 -16.958 -5.584 1.00 71.69 167 MET A C 1
ATOM 1355 O O . MET A 1 167 ? -2.764 -17.278 -4.897 1.00 71.69 167 MET A O 1
ATOM 1359 N N . ALA A 1 168 ? -3.811 -17.275 -6.878 1.00 77.50 168 ALA A N 1
ATOM 1360 C CA . ALA A 1 168 ? -2.707 -17.911 -7.593 1.00 77.50 168 ALA A CA 1
ATOM 1361 C C . ALA A 1 168 ? -1.504 -16.958 -7.711 1.00 77.50 168 ALA A C 1
ATOM 1363 O O . ALA A 1 168 ? -1.678 -15.758 -7.937 1.00 77.50 168 ALA A O 1
ATOM 1364 N N . ALA A 1 169 ? -0.281 -17.491 -7.617 1.00 75.44 169 ALA A N 1
ATOM 1365 C CA . ALA A 1 169 ? 0.948 -16.696 -7.681 1.00 75.44 169 ALA A CA 1
ATOM 1366 C C . ALA A 1 169 ? 1.081 -15.916 -9.001 1.00 75.44 169 ALA A C 1
ATOM 1368 O O . ALA A 1 169 ? 1.590 -14.795 -9.007 1.00 75.44 169 ALA A O 1
ATOM 1369 N N . GLU A 1 170 ? 0.584 -16.474 -10.106 1.00 78.19 170 GLU A N 1
ATOM 1370 C CA . GLU A 1 170 ? 0.554 -15.842 -11.429 1.00 78.19 170 GLU A CA 1
ATOM 1371 C C . GLU A 1 170 ? -0.407 -14.648 -11.499 1.00 78.19 170 GLU A C 1
ATOM 1373 O O . GLU A 1 170 ? -0.209 -13.752 -12.317 1.00 78.19 170 GLU A O 1
ATOM 1378 N N . GLY A 1 171 ? -1.430 -14.617 -10.639 1.00 83.12 171 GLY A N 1
ATOM 1379 C CA . GLY A 1 171 ? -2.385 -13.512 -10.541 1.00 83.12 171 GLY A CA 1
ATOM 1380 C C . GLY A 1 171 ? -1.857 -12.309 -9.756 1.00 83.12 171 GLY A C 1
ATOM 1381 O O . GLY A 1 171 ? -2.474 -11.249 -9.788 1.00 83.12 171 GLY A O 1
ATOM 1382 N N . ILE A 1 172 ? -0.722 -12.450 -9.065 1.00 90.25 172 ILE A N 1
ATOM 1383 C CA . ILE A 1 172 ? -0.119 -11.382 -8.264 1.00 90.25 172 ILE A CA 1
ATOM 1384 C C . ILE A 1 172 ? 0.852 -10.595 -9.148 1.00 90.25 172 ILE A C 1
ATOM 1386 O O . ILE A 1 172 ? 1.853 -11.130 -9.638 1.00 90.25 172 ILE A O 1
ATOM 1390 N N . SER A 1 173 ? 0.591 -9.301 -9.338 1.00 95.25 173 SER A N 1
ATOM 1391 C CA . SER A 1 173 ? 1.506 -8.422 -10.078 1.00 95.25 173 SER A CA 1
ATOM 1392 C C . SER A 1 173 ? 2.829 -8.206 -9.326 1.00 95.25 173 SER A C 1
ATOM 1394 O O . SER A 1 173 ? 2.923 -8.423 -8.116 1.00 95.25 173 SER A O 1
ATOM 1396 N N . ASP A 1 174 ? 3.882 -7.781 -10.029 1.00 96.44 174 ASP A N 1
ATOM 1397 C CA . ASP A 1 174 ? 5.190 -7.529 -9.405 1.00 96.44 174 ASP A CA 1
ATOM 1398 C C . ASP A 1 174 ? 5.085 -6.452 -8.325 1.00 96.44 174 ASP A C 1
ATOM 1400 O O . ASP A 1 174 ? 5.611 -6.615 -7.220 1.00 96.44 174 ASP A O 1
ATOM 1404 N N . MET A 1 175 ? 4.369 -5.365 -8.620 1.00 97.31 175 MET A N 1
ATOM 1405 C CA . MET A 1 175 ? 4.208 -4.273 -7.664 1.00 97.31 175 MET A CA 1
ATOM 1406 C C . MET A 1 175 ? 3.296 -4.662 -6.505 1.00 97.31 175 MET A C 1
ATOM 1408 O O . MET A 1 175 ? 3.613 -4.327 -5.365 1.00 97.31 175 MET A O 1
ATOM 1412 N N . GLU A 1 176 ? 2.233 -5.433 -6.733 1.00 95.81 176 GLU A N 1
ATOM 1413 C CA . GLU A 1 176 ? 1.415 -5.948 -5.631 1.00 95.81 176 GLU A CA 1
ATOM 1414 C C . GLU A 1 176 ? 2.238 -6.823 -4.679 1.00 95.81 176 GLU A C 1
ATOM 1416 O O . GLU A 1 176 ? 2.174 -6.632 -3.462 1.00 95.81 176 GLU A O 1
ATOM 1421 N N . ALA A 1 177 ? 3.079 -7.715 -5.215 1.00 95.69 177 ALA A N 1
ATOM 1422 C CA . ALA A 1 177 ? 3.992 -8.517 -4.406 1.00 95.69 177 ALA A CA 1
ATOM 1423 C C . ALA A 1 177 ? 4.937 -7.631 -3.578 1.00 95.69 177 ALA A C 1
ATOM 1425 O O . ALA A 1 177 ? 5.126 -7.869 -2.383 1.00 95.69 177 ALA A O 1
ATOM 1426 N N . CYS A 1 178 ? 5.475 -6.566 -4.179 1.00 97.06 178 CYS A N 1
ATOM 1427 C CA . CYS A 1 178 ? 6.326 -5.602 -3.484 1.00 97.06 178 CYS A CA 1
ATOM 1428 C C . CYS A 1 178 ? 5.596 -4.893 -2.335 1.00 97.06 178 CYS A C 1
ATOM 1430 O O . CYS A 1 178 ? 6.128 -4.806 -1.227 1.00 97.06 178 CYS A O 1
ATOM 1432 N N . PHE A 1 179 ? 4.383 -4.388 -2.573 1.00 96.69 179 PHE A N 1
ATOM 1433 C CA . PHE A 1 179 ? 3.601 -3.688 -1.551 1.00 96.69 179 PHE A CA 1
ATOM 1434 C C . PHE A 1 179 ? 3.211 -4.615 -0.401 1.00 96.69 179 PHE A C 1
ATOM 1436 O O . PHE A 1 179 ? 3.388 -4.246 0.760 1.00 96.69 179 PHE A O 1
ATOM 1443 N N . ARG A 1 180 ? 2.775 -5.844 -0.699 1.00 94.44 180 ARG A N 1
ATOM 1444 C CA . ARG A 1 180 ? 2.474 -6.864 0.318 1.00 94.44 180 ARG A CA 1
ATOM 1445 C C . ARG A 1 180 ? 3.709 -7.234 1.138 1.00 94.44 180 ARG A C 1
ATOM 1447 O O . ARG A 1 180 ? 3.626 -7.293 2.364 1.00 94.44 180 ARG A O 1
ATOM 1454 N N . ALA A 1 181 ? 4.872 -7.388 0.502 1.00 94.56 181 ALA A N 1
ATOM 1455 C CA . ALA A 1 181 ? 6.132 -7.643 1.200 1.00 94.56 181 ALA A CA 1
ATOM 1456 C C . ALA A 1 181 ? 6.500 -6.493 2.149 1.00 94.56 181 ALA A C 1
ATOM 1458 O O . ALA A 1 181 ? 6.760 -6.713 3.333 1.00 94.56 181 ALA A O 1
ATOM 1459 N N . LEU A 1 182 ? 6.461 -5.251 1.664 1.00 94.75 182 LEU A N 1
ATOM 1460 C CA . LEU A 1 182 ? 6.754 -4.070 2.479 1.00 94.75 182 LEU A CA 1
ATOM 1461 C C . LEU A 1 182 ? 5.769 -3.907 3.637 1.00 94.75 182 LEU A C 1
ATOM 1463 O O . LEU A 1 182 ? 6.178 -3.563 4.749 1.00 94.75 182 LEU A O 1
ATOM 1467 N N . TYR A 1 183 ? 4.491 -4.193 3.401 1.00 93.81 183 TYR A N 1
ATOM 1468 C CA . TYR A 1 183 ? 3.474 -4.154 4.441 1.00 93.81 183 TYR A CA 1
ATOM 1469 C C . TYR A 1 183 ? 3.694 -5.248 5.494 1.00 93.81 183 TYR A C 1
ATOM 1471 O O . TYR A 1 183 ? 3.666 -4.962 6.690 1.00 93.81 183 TYR A O 1
ATOM 1479 N N . SER A 1 184 ? 4.043 -6.471 5.081 1.00 90.94 184 SER A N 1
ATOM 1480 C CA . SER A 1 184 ? 4.392 -7.553 6.013 1.00 90.94 184 SER A CA 1
ATOM 1481 C C . SER A 1 184 ? 5.575 -7.177 6.915 1.00 90.94 184 SER A C 1
ATOM 1483 O O . SER A 1 184 ? 5.518 -7.379 8.127 1.00 90.94 184 SER A O 1
ATOM 1485 N N . VAL A 1 185 ? 6.604 -6.514 6.368 1.00 90.75 185 VAL A N 1
ATOM 1486 C CA . VAL A 1 185 ? 7.741 -5.990 7.142 1.00 90.75 185 VAL A CA 1
ATOM 1487 C C . VAL A 1 185 ? 7.304 -4.934 8.152 1.00 90.75 185 VAL A C 1
ATOM 1489 O O . VAL A 1 185 ? 7.792 -4.916 9.287 1.00 90.75 185 VAL A O 1
ATOM 1492 N N . MET A 1 186 ? 6.387 -4.051 7.764 1.00 89.19 186 MET A N 1
ATOM 1493 C CA . MET A 1 186 ? 5.826 -3.045 8.660 1.00 89.19 186 MET A CA 1
ATOM 1494 C C . MET A 1 186 ? 5.076 -3.699 9.828 1.00 89.19 186 MET A C 1
ATOM 1496 O O . MET A 1 186 ? 5.310 -3.335 10.981 1.00 89.19 186 MET A O 1
ATOM 1500 N N . LEU A 1 187 ? 4.265 -4.725 9.556 1.00 86.50 187 LEU A N 1
ATOM 1501 C CA . LEU A 1 187 ? 3.579 -5.507 10.587 1.00 86.50 187 LEU A CA 1
ATOM 1502 C C . LEU A 1 187 ? 4.559 -6.260 11.500 1.00 86.50 187 LEU A C 1
ATOM 1504 O O . LEU A 1 187 ? 4.384 -6.244 12.719 1.00 86.50 187 LEU A O 1
ATOM 1508 N N . CYS A 1 188 ? 5.610 -6.881 10.950 1.00 85.06 188 CYS A N 1
ATOM 1509 C CA . CYS A 1 188 ? 6.656 -7.549 11.735 1.00 85.06 188 CYS A CA 1
ATOM 1510 C C . CYS A 1 188 ? 7.313 -6.590 12.730 1.00 85.06 188 CYS A C 1
ATOM 1512 O O . CYS A 1 188 ? 7.512 -6.946 13.888 1.00 85.06 188 CYS A O 1
ATOM 1514 N N . ARG A 1 189 ? 7.604 -5.356 12.309 1.00 81.81 189 ARG A N 1
ATOM 1515 C CA . ARG A 1 189 ? 8.205 -4.335 13.178 1.00 81.81 189 ARG A CA 1
ATOM 1516 C C . ARG A 1 189 ? 7.267 -3.893 14.297 1.00 81.81 189 ARG A C 1
ATOM 1518 O O . ARG A 1 189 ? 7.715 -3.778 15.432 1.00 81.81 189 ARG A O 1
ATOM 1525 N N . LEU A 1 190 ? 5.979 -3.709 14.002 1.00 78.69 190 LEU A N 1
ATOM 1526 C CA . LEU A 1 190 ? 4.969 -3.380 15.016 1.00 78.69 190 LEU A CA 1
ATOM 1527 C C . LEU A 1 190 ? 4.809 -4.515 16.044 1.00 78.69 190 LEU A C 1
ATOM 1529 O O . LEU A 1 190 ? 4.741 -4.263 17.247 1.00 78.69 190 LEU A O 1
ATOM 1533 N N . LYS A 1 191 ? 4.818 -5.774 15.591 1.00 72.94 191 LYS A N 1
ATOM 1534 C CA . LYS A 1 191 ? 4.754 -6.952 16.472 1.00 72.94 191 LYS A CA 1
ATOM 1535 C C . LYS A 1 191 ? 6.030 -7.144 17.292 1.00 72.94 191 LYS A C 1
ATOM 1537 O O . LYS A 1 191 ? 5.931 -7.415 18.481 1.00 72.94 191 LYS A O 1
ATOM 1542 N N . GLY A 1 192 ? 7.209 -6.939 16.703 1.00 64.06 192 GLY A N 1
ATOM 1543 C CA . GLY A 1 192 ? 8.496 -7.005 17.408 1.00 64.06 192 GLY A CA 1
ATOM 1544 C C . GLY A 1 192 ? 8.640 -5.947 18.508 1.00 64.06 192 GLY A C 1
ATOM 1545 O O . GLY A 1 192 ? 9.331 -6.175 19.495 1.00 64.06 192 GLY A O 1
ATOM 1546 N N . THR A 1 193 ? 7.934 -4.817 18.396 1.00 50.75 193 THR A N 1
ATOM 1547 C CA . THR A 1 193 ? 7.815 -3.841 19.494 1.00 50.75 193 THR A CA 1
ATOM 1548 C C . THR A 1 193 ? 6.775 -4.218 20.556 1.00 50.75 193 THR A C 1
ATOM 1550 O O . THR A 1 193 ? 6.813 -3.661 21.650 1.00 50.75 193 THR A O 1
ATOM 1553 N N . ALA A 1 194 ? 5.859 -5.146 20.257 1.00 47.78 194 ALA A N 1
ATOM 1554 C CA . ALA A 1 194 ? 4.699 -5.483 21.089 1.00 47.78 194 ALA A CA 1
ATOM 1555 C C . ALA A 1 194 ? 4.763 -6.872 21.757 1.00 47.78 194 ALA A C 1
ATOM 1557 O O . ALA A 1 194 ? 4.018 -7.109 22.706 1.00 47.78 194 ALA A O 1
ATOM 1558 N N . ALA A 1 195 ? 5.626 -7.788 21.304 1.00 51.88 195 ALA A N 1
ATOM 1559 C CA . ALA A 1 195 ? 5.670 -9.167 21.786 1.00 51.88 195 ALA A CA 1
ATOM 1560 C C . ALA A 1 195 ? 7.103 -9.643 22.072 1.00 51.88 195 ALA A C 1
ATOM 1562 O O . ALA A 1 195 ? 7.967 -9.603 21.198 1.00 51.88 195 ALA A O 1
ATOM 1563 N N . LYS A 1 196 ? 7.322 -10.167 23.283 1.00 57.28 196 LYS A N 1
ATOM 1564 C CA . LYS A 1 196 ? 8.350 -11.178 23.549 1.00 57.28 196 LYS A CA 1
ATOM 1565 C C . LYS A 1 196 ? 7.621 -12.514 23.657 1.00 57.28 196 LYS A C 1
ATOM 1567 O O . LYS A 1 196 ? 6.812 -12.696 24.560 1.00 57.28 196 LYS A O 1
ATOM 1572 N N . ASP A 1 197 ? 7.811 -13.369 22.660 1.00 63.59 197 ASP A N 1
ATOM 1573 C CA . ASP A 1 197 ? 7.397 -14.769 22.724 1.00 63.59 197 ASP A CA 1
ATOM 1574 C C . ASP A 1 197 ? 8.513 -15.525 23.454 1.00 63.59 197 ASP A C 1
ATOM 1576 O O . ASP A 1 197 ? 9.652 -15.516 22.994 1.00 63.59 197 ASP A O 1
ATOM 1580 N N . ASP A 1 198 ? 8.200 -16.130 24.600 1.00 66.62 198 ASP A N 1
ATOM 1581 C CA . ASP A 1 198 ? 9.166 -16.877 25.420 1.00 66.62 198 ASP A CA 1
ATOM 1582 C C . ASP A 1 198 ? 9.094 -18.397 25.142 1.00 66.62 198 ASP A C 1
ATOM 1584 O O . ASP A 1 198 ? 9.644 -19.217 25.881 1.00 66.62 198 ASP A O 1
ATOM 1588 N N . GLY A 1 199 ? 8.387 -18.804 24.079 1.00 77.25 199 GLY A N 1
ATOM 1589 C CA . GLY A 1 199 ? 8.245 -20.201 23.682 1.00 77.25 199 GLY A CA 1
ATOM 1590 C C . GLY A 1 199 ? 9.527 -20.824 23.097 1.00 77.25 199 GLY A C 1
ATOM 1591 O O . GLY A 1 199 ? 10.381 -20.135 22.529 1.00 77.25 199 GLY A O 1
ATOM 1592 N N . PRO A 1 200 ? 9.678 -22.161 23.161 1.00 66.88 200 PRO A N 1
ATOM 1593 C CA . PRO A 1 200 ? 10.815 -22.849 22.554 1.00 66.88 200 PRO A CA 1
ATOM 1594 C C . PRO A 1 200 ? 10.871 -22.592 21.038 1.00 66.88 200 PRO A C 1
ATOM 1596 O O . PRO A 1 200 ? 9.917 -22.850 20.304 1.00 66.88 200 PRO A O 1
ATOM 1599 N N . GLY A 1 201 ? 12.011 -22.081 20.564 1.00 73.88 201 GLY A N 1
ATOM 1600 C CA . GLY A 1 201 ? 12.220 -21.701 19.162 1.00 73.88 201 GLY A CA 1
ATOM 1601 C C . GLY A 1 201 ? 11.867 -20.248 18.821 1.00 73.88 201 GLY A C 1
ATOM 1602 O O . GLY A 1 201 ? 11.991 -19.875 17.653 1.00 73.88 201 GLY A O 1
ATOM 1603 N N . ALA A 1 202 ? 11.476 -19.427 19.802 1.00 77.19 202 ALA A N 1
ATOM 1604 C CA . ALA A 1 202 ? 11.224 -18.000 19.609 1.00 77.19 202 ALA A CA 1
ATOM 1605 C C . ALA A 1 202 ? 12.450 -17.249 19.069 1.00 77.19 202 ALA A C 1
ATOM 1607 O O . ALA A 1 202 ? 12.313 -16.482 18.122 1.00 77.19 202 ALA A O 1
ATOM 1608 N N . GLU A 1 203 ? 13.651 -17.546 19.576 1.00 76.25 203 GLU A N 1
ATOM 1609 C CA . GLU A 1 203 ? 14.908 -16.943 19.098 1.00 76.25 203 GLU A CA 1
ATOM 1610 C C . GLU A 1 203 ? 15.126 -17.192 17.599 1.00 76.25 203 GLU A C 1
ATOM 1612 O O . GLU A 1 203 ? 15.315 -16.256 16.829 1.00 76.25 203 GLU A O 1
ATOM 1617 N N . LYS A 1 204 ? 14.976 -18.443 17.145 1.00 81.50 204 LYS A N 1
ATOM 1618 C CA . LYS A 1 204 ? 15.114 -18.796 15.721 1.00 81.50 204 LYS A CA 1
ATOM 1619 C C . LYS A 1 204 ? 14.050 -18.132 14.844 1.00 81.50 204 LYS A C 1
ATOM 1621 O O . LYS A 1 204 ? 14.337 -17.755 13.710 1.00 81.50 204 LYS A O 1
ATOM 1626 N N . LYS A 1 205 ? 12.813 -18.001 15.341 1.00 79.12 205 LYS A N 1
ATOM 1627 C CA . LYS A 1 205 ? 11.735 -17.294 14.630 1.00 79.12 205 LYS A CA 1
ATOM 1628 C C . LYS A 1 205 ? 12.012 -15.793 14.544 1.00 79.12 205 LYS A C 1
ATOM 1630 O O . LYS A 1 205 ? 11.764 -15.205 13.495 1.00 79.12 205 LYS A O 1
ATOM 1635 N N . ALA A 1 206 ? 12.539 -15.196 15.611 1.00 80.00 206 ALA A N 1
ATOM 1636 C CA . ALA A 1 206 ? 12.927 -13.793 15.646 1.00 80.00 206 ALA A CA 1
ATOM 1637 C C . ALA A 1 206 ? 14.074 -13.515 14.665 1.00 80.00 206 ALA A C 1
ATOM 1639 O O . ALA A 1 206 ? 13.936 -12.636 13.821 1.00 80.00 206 ALA A O 1
ATOM 1640 N N . GLU A 1 207 ? 15.136 -14.324 14.675 1.00 83.56 207 GLU A N 1
ATOM 1641 C CA . GLU A 1 207 ? 16.250 -14.216 13.720 1.00 83.56 207 GLU A CA 1
ATOM 1642 C C . GLU A 1 207 ? 15.784 -14.363 12.263 1.00 83.56 207 GLU A C 1
ATOM 1644 O O . GLU A 1 207 ? 16.191 -13.598 11.386 1.00 83.56 207 GLU A O 1
ATOM 1649 N N . ALA A 1 208 ? 14.897 -15.325 11.986 1.00 83.38 208 ALA A N 1
ATOM 1650 C CA . ALA A 1 208 ? 14.328 -15.508 10.653 1.00 83.38 208 ALA A CA 1
ATOM 1651 C C . ALA A 1 208 ? 13.476 -14.303 10.218 1.00 83.38 208 ALA A C 1
ATOM 1653 O O . ALA A 1 208 ? 13.574 -13.868 9.069 1.00 83.38 208 ALA A O 1
ATOM 1654 N N . ALA A 1 209 ? 12.676 -13.739 11.129 1.00 82.75 209 ALA A N 1
ATOM 1655 C CA . ALA A 1 209 ? 11.881 -12.543 10.869 1.00 82.75 209 ALA A CA 1
ATOM 1656 C C . ALA A 1 209 ? 12.766 -11.309 10.639 1.00 82.75 209 ALA A C 1
ATOM 1658 O O . ALA A 1 209 ? 12.519 -10.548 9.706 1.00 82.75 209 ALA A O 1
ATOM 1659 N N . GLU A 1 210 ? 13.823 -11.123 11.429 1.00 86.25 210 GLU A N 1
ATOM 1660 C CA . GLU A 1 210 ? 14.795 -10.039 11.248 1.00 86.25 210 GLU A CA 1
ATOM 1661 C C . GLU A 1 210 ? 15.523 -10.148 9.910 1.00 86.25 210 GLU A C 1
ATOM 1663 O O . GLU A 1 210 ? 15.656 -9.152 9.192 1.00 86.25 210 GLU A O 1
ATOM 1668 N N . ARG A 1 211 ? 15.942 -11.361 9.536 1.00 87.25 211 ARG A N 1
ATOM 1669 C CA . ARG A 1 211 ? 16.550 -11.620 8.231 1.00 87.25 211 ARG A CA 1
ATOM 1670 C C . ARG A 1 211 ? 15.582 -11.315 7.093 1.00 87.25 211 ARG A C 1
ATOM 1672 O O . ARG A 1 211 ? 15.956 -10.600 6.174 1.00 87.25 211 ARG A O 1
ATOM 1679 N N . TYR A 1 212 ? 14.339 -11.787 7.173 1.00 86.94 212 TYR A N 1
ATOM 1680 C CA . TYR A 1 212 ? 13.313 -11.475 6.177 1.00 86.94 212 TYR A CA 1
ATOM 1681 C C . TYR A 1 212 ? 13.083 -9.962 6.048 1.00 86.94 212 TYR A C 1
ATOM 1683 O O . TYR A 1 212 ? 13.072 -9.424 4.942 1.00 86.94 212 TYR A O 1
ATOM 1691 N N . VAL A 1 213 ? 12.967 -9.257 7.179 1.00 88.00 213 VAL A N 1
ATOM 1692 C CA . VAL A 1 213 ? 12.839 -7.794 7.214 1.00 88.00 213 VAL A CA 1
ATOM 1693 C C . VAL A 1 213 ? 14.016 -7.127 6.515 1.00 88.00 213 VAL A C 1
ATOM 1695 O O . VAL A 1 213 ? 13.808 -6.213 5.718 1.00 88.00 213 VAL A O 1
ATOM 1698 N N . LYS A 1 214 ? 15.243 -7.569 6.793 1.00 89.44 214 LYS A N 1
ATOM 1699 C CA . LYS A 1 214 ? 16.443 -7.050 6.139 1.00 89.44 214 LYS A CA 1
ATOM 1700 C C . LYS A 1 214 ? 16.400 -7.290 4.627 1.00 89.44 214 LYS A C 1
ATOM 1702 O O . LYS A 1 214 ? 16.518 -6.325 3.877 1.00 89.44 214 LYS A O 1
ATOM 1707 N N . ASP A 1 215 ? 16.170 -8.528 4.202 1.00 88.81 215 ASP A N 1
ATOM 1708 C CA . ASP A 1 215 ? 16.196 -8.935 2.793 1.00 88.81 215 ASP A CA 1
ATOM 1709 C C . ASP A 1 215 ? 15.153 -8.149 1.972 1.00 88.81 215 ASP A C 1
ATOM 1711 O O . ASP A 1 215 ? 15.471 -7.558 0.938 1.00 88.81 215 ASP A O 1
ATOM 1715 N N . VAL A 1 216 ? 13.918 -8.025 2.474 1.00 89.56 216 VAL A N 1
ATOM 1716 C CA . VAL A 1 216 ? 12.865 -7.226 1.820 1.00 89.56 216 VAL A CA 1
ATOM 1717 C C . VAL A 1 216 ? 13.253 -5.747 1.732 1.00 89.56 216 VAL A C 1
ATOM 1719 O O . VAL A 1 216 ? 13.019 -5.098 0.711 1.00 89.56 216 VAL A O 1
ATOM 1722 N N . LEU A 1 217 ? 13.858 -5.174 2.773 1.00 90.56 217 LEU A N 1
ATOM 1723 C CA . LEU A 1 217 ? 14.238 -3.758 2.761 1.00 90.56 217 LEU A CA 1
ATOM 1724 C C . LEU A 1 217 ? 15.431 -3.451 1.856 1.00 90.56 217 LEU A C 1
ATOM 1726 O O . LEU A 1 217 ? 15.521 -2.332 1.338 1.00 90.56 217 LEU A O 1
ATOM 1730 N N . GLU A 1 218 ? 16.332 -4.412 1.679 1.00 92.50 218 GLU A N 1
ATOM 1731 C CA . GLU A 1 218 ? 17.474 -4.305 0.773 1.00 92.50 218 GLU A CA 1
ATOM 1732 C C . GLU A 1 218 ? 17.050 -4.460 -0.690 1.00 92.50 218 GLU A C 1
ATOM 1734 O O . GLU A 1 218 ? 17.565 -3.735 -1.539 1.00 92.50 218 GLU A O 1
ATOM 1739 N N . VAL A 1 219 ? 16.080 -5.333 -0.980 1.00 91.69 219 VAL A N 1
ATOM 1740 C CA . VAL A 1 219 ? 15.727 -5.706 -2.359 1.00 91.69 219 VAL A CA 1
ATOM 1741 C C . VAL A 1 219 ? 14.459 -5.009 -2.870 1.00 91.69 219 VAL A C 1
ATOM 1743 O O . VAL A 1 219 ? 14.463 -4.423 -3.950 1.00 91.69 219 VAL A O 1
ATOM 1746 N N . VAL A 1 220 ? 13.369 -5.009 -2.099 1.00 94.75 220 VAL A N 1
ATOM 1747 C CA . VAL A 1 220 ? 12.052 -4.500 -2.541 1.00 94.75 220 VAL A CA 1
ATOM 1748 C C . VAL A 1 220 ? 11.953 -2.982 -2.384 1.00 94.75 220 VAL A C 1
ATOM 1750 O O . VAL A 1 220 ? 11.491 -2.263 -3.273 1.00 94.75 220 VAL A O 1
ATOM 1753 N N . SER A 1 221 ? 12.399 -2.471 -1.238 1.00 93.50 221 SER A N 1
ATOM 1754 C CA . SER A 1 221 ? 12.251 -1.057 -0.871 1.00 93.50 221 SER A CA 1
ATOM 1755 C C . SER A 1 221 ? 12.888 -0.079 -1.877 1.00 93.50 221 SER A C 1
ATOM 1757 O O . SER A 1 221 ? 12.242 0.924 -2.193 1.00 93.50 221 SER A O 1
ATOM 1759 N N . PRO A 1 222 ? 14.087 -0.334 -2.448 1.00 95.19 222 PRO A N 1
ATOM 1760 C CA . PRO A 1 222 ? 14.668 0.536 -3.472 1.00 95.19 222 PRO A CA 1
ATOM 1761 C C . PRO A 1 222 ? 13.837 0.628 -4.754 1.00 95.19 222 PRO A C 1
ATOM 1763 O O . PRO A 1 222 ? 13.753 1.713 -5.333 1.00 95.19 222 PRO A O 1
ATOM 1766 N N . VAL A 1 223 ? 13.206 -0.473 -5.175 1.00 96.44 223 VAL A N 1
ATOM 1767 C CA . VAL A 1 223 ? 12.371 -0.522 -6.385 1.00 96.44 223 VAL A CA 1
ATOM 1768 C C . VAL A 1 223 ? 11.125 0.332 -6.199 1.00 96.44 223 VAL A C 1
ATOM 1770 O O . VAL A 1 223 ? 10.884 1.244 -6.989 1.00 96.44 223 VAL A O 1
ATOM 1773 N N . VAL A 1 224 ? 10.384 0.112 -5.109 1.00 96.25 224 VAL A N 1
ATOM 1774 C CA . VAL A 1 224 ? 9.171 0.885 -4.795 1.00 96.25 224 VAL A CA 1
ATOM 1775 C C . VAL A 1 224 ? 9.503 2.361 -4.573 1.00 96.25 224 VAL A C 1
ATOM 1777 O O . VAL A 1 224 ? 8.798 3.243 -5.060 1.00 96.25 224 VAL A O 1
ATOM 1780 N N . ALA A 1 225 ? 10.625 2.651 -3.907 1.00 93.56 225 ALA A N 1
ATOM 1781 C CA . ALA A 1 225 ? 11.102 4.012 -3.700 1.00 93.56 225 ALA A CA 1
ATOM 1782 C C . ALA A 1 225 ? 11.412 4.740 -5.014 1.00 93.56 225 ALA A C 1
ATOM 1784 O O . ALA A 1 225 ? 11.025 5.899 -5.186 1.00 93.56 225 ALA A O 1
ATOM 1785 N N . ARG A 1 226 ? 12.118 4.075 -5.935 1.00 95.25 226 ARG A N 1
ATOM 1786 C CA . ARG A 1 226 ? 12.459 4.642 -7.242 1.00 95.25 226 ARG A CA 1
ATOM 1787 C C . ARG A 1 226 ? 11.209 4.839 -8.094 1.00 95.25 226 ARG A C 1
ATOM 1789 O O . ARG A 1 226 ? 11.060 5.906 -8.679 1.00 95.25 226 ARG A O 1
ATOM 1796 N N . LEU A 1 227 ? 10.310 3.858 -8.117 1.00 95.81 227 LEU A N 1
ATOM 1797 C CA . LEU A 1 227 ? 9.059 3.930 -8.868 1.00 95.81 227 LEU A CA 1
ATOM 1798 C C . LEU A 1 227 ? 8.180 5.094 -8.394 1.00 95.81 227 LEU A C 1
ATOM 1800 O O . LEU A 1 227 ? 7.736 5.896 -9.209 1.00 95.81 227 LEU A O 1
ATOM 1804 N N . ALA A 1 228 ? 8.005 5.249 -7.078 1.00 93.31 228 ALA A N 1
ATOM 1805 C CA . ALA A 1 228 ? 7.241 6.356 -6.505 1.00 93.31 228 ALA A CA 1
ATOM 1806 C C . ALA A 1 228 ? 7.861 7.729 -6.821 1.00 93.31 228 ALA A C 1
ATOM 1808 O O . ALA A 1 228 ? 7.137 8.703 -7.029 1.00 93.31 228 ALA A O 1
ATOM 1809 N N . ALA A 1 229 ? 9.195 7.821 -6.874 1.00 93.38 229 ALA A N 1
ATOM 1810 C CA . ALA A 1 229 ? 9.886 9.049 -7.264 1.00 93.38 229 ALA A CA 1
ATOM 1811 C C . ALA A 1 229 ? 9.666 9.390 -8.748 1.00 93.38 229 ALA A C 1
ATOM 1813 O O . ALA A 1 229 ? 9.376 10.543 -9.063 1.00 93.38 229 ALA A O 1
ATOM 1814 N N . ILE A 1 230 ? 9.755 8.394 -9.636 1.00 93.81 230 ILE A N 1
ATOM 1815 C CA . ILE A 1 230 ? 9.506 8.553 -11.077 1.00 93.81 230 ILE A CA 1
ATOM 1816 C C . ILE A 1 230 ? 8.049 8.953 -11.331 1.00 93.81 230 ILE A C 1
ATOM 1818 O O . ILE A 1 230 ? 7.805 9.930 -12.035 1.00 93.81 230 ILE A O 1
ATOM 1822 N N . HIS A 1 231 ? 7.092 8.261 -10.704 1.00 92.62 231 HIS A N 1
ATOM 1823 C CA . HIS A 1 231 ? 5.664 8.583 -10.780 1.00 92.62 231 HIS A CA 1
ATOM 1824 C C . HIS A 1 231 ? 5.404 10.049 -10.429 1.00 92.62 231 HIS A C 1
ATOM 1826 O O . HIS A 1 231 ? 4.775 10.785 -11.181 1.00 92.62 231 HIS A O 1
ATOM 1832 N N . LYS A 1 232 ? 5.962 10.505 -9.305 1.00 90.88 232 LYS A N 1
ATOM 1833 C CA . LYS A 1 232 ? 5.806 11.884 -8.843 1.00 90.88 232 LYS A CA 1
ATOM 1834 C C . LYS A 1 232 ? 6.419 12.910 -9.798 1.00 90.88 232 LYS A C 1
ATOM 1836 O O . LYS A 1 232 ? 5.847 13.983 -9.970 1.00 90.88 232 LYS A O 1
ATOM 1841 N N . ALA A 1 233 ? 7.585 12.619 -10.375 1.00 90.44 233 ALA A N 1
ATOM 1842 C CA . ALA A 1 233 ? 8.213 13.502 -11.357 1.00 90.44 233 ALA A CA 1
ATOM 1843 C C . ALA A 1 233 ? 7.347 13.618 -12.624 1.00 90.44 233 ALA A C 1
ATOM 1845 O O . ALA A 1 233 ? 7.132 14.721 -13.126 1.00 90.44 233 ALA A O 1
ATOM 1846 N N . ALA A 1 234 ? 6.778 12.501 -13.085 1.00 89.56 234 ALA A N 1
ATOM 1847 C CA . ALA A 1 234 ? 5.867 12.472 -14.227 1.00 89.56 234 ALA A CA 1
ATOM 1848 C C . ALA A 1 234 ? 4.562 13.242 -13.955 1.00 89.56 234 ALA A C 1
ATOM 1850 O O . ALA A 1 234 ? 4.172 14.083 -14.760 1.00 89.56 234 ALA A O 1
ATOM 1851 N N . GLU A 1 235 ? 3.934 13.060 -12.787 1.00 87.44 235 GLU A N 1
ATOM 1852 C CA . GLU A 1 235 ? 2.729 13.812 -12.388 1.00 87.44 235 GLU A CA 1
ATOM 1853 C C . GLU A 1 235 ? 2.941 15.334 -12.352 1.00 87.44 235 GLU A C 1
ATOM 1855 O O . GLU A 1 235 ? 1.995 16.106 -12.504 1.00 87.44 235 GLU A O 1
ATOM 1860 N N . ARG A 1 236 ? 4.180 15.782 -12.129 1.00 88.88 236 ARG A N 1
ATOM 1861 C CA . ARG A 1 236 ? 4.551 17.204 -12.111 1.00 88.88 236 ARG A CA 1
ATOM 1862 C C . ARG A 1 236 ? 4.951 17.750 -13.480 1.00 88.88 236 ARG A C 1
ATOM 1864 O O . ARG A 1 236 ? 5.226 18.943 -13.579 1.00 88.88 236 ARG A O 1
ATOM 1871 N N . GLY A 1 237 ? 5.012 16.901 -14.505 1.00 87.44 237 GLY A N 1
ATOM 1872 C CA . GLY A 1 237 ? 5.547 17.255 -15.819 1.00 87.44 237 GLY A CA 1
ATOM 1873 C C . GLY A 1 237 ? 7.062 17.494 -15.823 1.00 87.44 237 GLY A C 1
ATOM 1874 O O . GLY A 1 237 ? 7.580 18.085 -16.762 1.00 87.44 237 GLY A O 1
ATOM 1875 N N . GLU A 1 238 ? 7.779 17.062 -14.779 1.00 89.50 238 GLU A N 1
ATOM 1876 C CA . GLU A 1 238 ? 9.245 17.164 -14.684 1.00 89.50 238 GLU A CA 1
ATOM 1877 C C . GLU A 1 238 ? 9.943 16.057 -15.493 1.00 89.50 238 GLU A C 1
ATOM 1879 O O . GLU A 1 238 ? 11.126 16.167 -15.812 1.00 89.50 238 GLU A O 1
ATOM 1884 N N . LEU A 1 239 ? 9.213 14.985 -15.815 1.00 88.12 239 LEU A N 1
ATOM 1885 C CA . LEU A 1 239 ? 9.697 13.844 -16.579 1.00 88.12 239 LEU A CA 1
ATOM 1886 C C . LEU A 1 239 ? 8.666 13.438 -17.632 1.00 88.12 239 LEU A C 1
ATOM 1888 O O . LEU A 1 239 ? 7.549 13.054 -17.292 1.00 88.12 239 LEU A O 1
ATOM 1892 N N . ASP A 1 240 ? 9.073 13.466 -18.899 1.00 85.06 240 ASP A N 1
ATOM 1893 C CA . ASP A 1 240 ? 8.286 12.906 -19.992 1.00 85.06 240 ASP A CA 1
ATOM 1894 C C . ASP A 1 240 ? 8.642 11.426 -20.187 1.00 85.06 240 ASP A C 1
ATOM 1896 O O . ASP A 1 240 ? 9.716 11.076 -20.681 1.00 85.06 240 ASP A O 1
ATOM 1900 N N . LEU A 1 241 ? 7.729 10.554 -19.758 1.00 83.38 241 LEU A N 1
ATOM 1901 C CA . LEU A 1 241 ? 7.867 9.100 -19.857 1.00 83.38 241 LEU A CA 1
ATOM 1902 C C . LEU A 1 241 ? 7.640 8.566 -21.277 1.00 83.38 241 LEU A C 1
ATOM 1904 O O . LEU A 1 241 ? 7.943 7.398 -21.531 1.00 83.38 241 LEU A O 1
ATOM 1908 N N . TYR A 1 242 ? 7.103 9.387 -22.181 1.00 78.56 242 TYR A N 1
ATOM 1909 C CA . TYR A 1 242 ? 6.655 8.988 -23.516 1.00 78.56 242 TYR A CA 1
ATOM 1910 C C . TYR A 1 242 ? 7.303 9.805 -24.637 1.00 78.56 242 TYR A C 1
ATOM 1912 O O . TYR A 1 242 ? 6.888 9.682 -25.786 1.00 78.56 242 TYR A O 1
ATOM 1920 N N . LYS A 1 243 ? 8.358 10.567 -24.326 1.00 73.88 243 LYS A N 1
ATOM 1921 C CA . LYS A 1 243 ? 9.119 11.401 -25.273 1.00 73.88 243 LYS A CA 1
ATOM 1922 C C . LYS A 1 243 ? 9.574 10.672 -26.550 1.00 73.88 243 LYS A C 1
ATOM 1924 O O . LYS A 1 243 ? 9.731 11.307 -27.584 1.00 73.88 243 LYS A O 1
ATOM 1929 N N . ASP A 1 244 ? 9.762 9.353 -26.476 1.00 67.62 244 ASP A N 1
ATOM 1930 C CA . ASP A 1 244 ? 10.238 8.509 -27.582 1.00 67.62 244 ASP A CA 1
ATOM 1931 C C . ASP A 1 244 ? 9.095 7.779 -28.327 1.00 67.62 244 ASP A C 1
ATOM 1933 O O . ASP A 1 244 ? 9.353 7.004 -29.245 1.00 67.62 244 ASP A O 1
ATOM 1937 N N . MET A 1 245 ? 7.835 7.980 -27.917 1.00 62.50 245 MET A N 1
ATOM 1938 C CA . MET A 1 245 ? 6.636 7.427 -28.575 1.00 62.50 245 MET A CA 1
ATOM 1939 C C . MET A 1 245 ? 5.969 8.420 -29.548 1.00 62.50 245 MET A C 1
ATOM 1941 O O . MET A 1 245 ? 4.882 8.131 -30.052 1.00 62.50 245 MET A O 1
ATOM 1945 N N . ALA A 1 246 ? 6.597 9.579 -29.777 1.00 53.03 246 ALA A N 1
ATOM 1946 C CA . ALA A 1 246 ? 6.141 10.642 -30.674 1.00 53.03 246 ALA A CA 1
ATOM 1947 C C . ALA A 1 246 ? 6.797 10.570 -32.061 1.00 53.03 246 ALA A C 1
ATOM 1949 O O . ALA A 1 246 ? 7.987 10.189 -32.142 1.00 53.03 246 ALA A O 1
#

Secondary structure (DSSP, 8-state):
--TTSSTT----------------------PPPGGGHHHHHHHHHHHH-HHHHHHHHHHHHHHHHHTTT-HHHHIIIIITT-TTS-HHHHHHHHHHHHHHHHHHHHTT-SSS---HHHHHHHHHHHHHHHHHTTSHHHHHTTHHHHHHHHTTTHHHHHHHHHHTSSS-GGGS-HHHHHHHHHHHHHHHHHHHHH----STTHHHHHHHHHHHHHHHHHHHHHHHHHHHHHHHHHHTTSS-TTTT--